Protein AF-A0A9W8TTX4-F1 (afdb_monomer_lite)

pLDDT: mean 73.48, std 17.22, range [35.19, 92.62]

Secondary structure (DSSP, 8-state):
--------S-TTTT-TTT-SSHHHHHHHHHHHHHHHHHTGGGHHHHHHHHHHH-GGGHHHHHHTTTSGGGHHHHHHHHHHTTS-TTTGGGSHHHHHHHHHHHHHHHS--SS-HHHHHHHHHHHHHHHHHHHHHHHHHT----------------------------------------HHHHHHTT-PPPSSHHHHHHHHHHHHHHHHHHHHHHHHS-----HHHHHHHHHT---TTSSSSSSSSSSSS--

Structure (mmCIF, N/CA/C/O backbone):
data_AF-A0A9W8TTX4-F1
#
_entry.id   AF-A0A9W8TTX4-F1
#
loop_
_atom_site.group_PDB
_atom_site.id
_atom_site.type_symbol
_atom_site.label_atom_id
_atom_site.label_alt_id
_atom_site.label_comp_id
_atom_site.label_asym_id
_atom_site.label_entity_id
_atom_site.label_seq_id
_atom_site.pdbx_PDB_ins_code
_atom_site.Cartn_x
_atom_site.Cartn_y
_atom_site.Cartn_z
_atom_site.occupancy
_atom_site.B_iso_or_equiv
_atom_site.auth_seq_id
_atom_site.auth_comp_id
_atom_site.auth_asym_id
_atom_site.auth_atom_id
_atom_site.pdbx_PDB_model_num
ATOM 1 N N . MET A 1 1 ? -23.165 4.659 -10.184 1.00 35.19 1 MET A N 1
ATOM 2 C CA . MET A 1 1 ? -22.774 5.312 -11.450 1.00 35.19 1 MET A CA 1
ATOM 3 C C . MET A 1 1 ? -21.267 5.189 -11.575 1.00 35.19 1 MET A C 1
ATOM 5 O O . MET A 1 1 ? -20.561 5.852 -10.828 1.00 35.19 1 MET A O 1
ATOM 9 N N . SER A 1 2 ? -20.780 4.279 -12.416 1.00 39.56 2 SER A N 1
ATOM 10 C CA . SER A 1 2 ? -19.342 4.077 -12.614 1.00 39.56 2 SER A CA 1
ATOM 11 C C . SER A 1 2 ? -18.830 5.159 -13.555 1.00 39.56 2 SER A C 1
ATOM 13 O O . SER A 1 2 ? -19.134 5.148 -14.744 1.00 39.56 2 SER A O 1
ATOM 15 N N . ILE A 1 3 ? -18.119 6.140 -13.006 1.00 45.88 3 ILE A N 1
ATOM 16 C CA . ILE A 1 3 ? -17.386 7.124 -13.799 1.00 45.88 3 ILE A CA 1
ATOM 17 C C . ILE A 1 3 ? -16.274 6.340 -14.488 1.00 45.88 3 ILE A C 1
ATOM 19 O O . ILE A 1 3 ? -15.373 5.860 -13.802 1.00 45.88 3 ILE A O 1
ATOM 23 N N . TRP A 1 4 ? -16.368 6.166 -15.808 1.00 46.41 4 TRP A N 1
ATOM 24 C CA . TRP A 1 4 ? -15.318 5.569 -16.631 1.00 46.41 4 TRP A CA 1
ATOM 25 C C . TRP A 1 4 ? -14.001 6.285 -16.323 1.00 46.41 4 TRP A C 1
ATOM 27 O O . TRP A 1 4 ? -13.796 7.425 -16.739 1.00 46.41 4 TRP A O 1
ATOM 37 N N . HIS A 1 5 ? -13.146 5.663 -15.513 1.00 60.69 5 HIS A N 1
ATOM 38 C CA . HIS A 1 5 ? -11.807 6.173 -15.280 1.00 60.69 5 HIS A CA 1
ATOM 39 C C . HIS A 1 5 ? -11.063 6.011 -16.596 1.00 60.69 5 HIS A C 1
ATOM 41 O O . HIS A 1 5 ? -10.915 4.900 -17.100 1.00 60.69 5 HIS A O 1
ATOM 47 N N . THR A 1 6 ? -10.676 7.132 -17.201 1.00 74.75 6 THR A N 1
ATOM 48 C CA . THR A 1 6 ? -9.779 7.105 -18.350 1.00 74.75 6 THR A CA 1
ATOM 49 C C . THR A 1 6 ? -8.448 6.586 -17.843 1.00 74.75 6 THR A C 1
ATOM 51 O O . THR A 1 6 ? -7.719 7.307 -17.164 1.00 74.75 6 THR A O 1
ATOM 54 N N . GLN A 1 7 ? -8.197 5.314 -18.117 1.00 80.06 7 GLN A N 1
ATOM 55 C CA . GLN A 1 7 ? -6.932 4.663 -17.853 1.00 80.06 7 GLN A CA 1
ATOM 56 C C . GLN A 1 7 ? -5.806 5.466 -18.512 1.00 80.06 7 GLN A C 1
ATOM 58 O O . GLN A 1 7 ? -5.905 5.850 -19.680 1.00 80.06 7 GLN A O 1
ATOM 63 N N . ILE A 1 8 ? -4.774 5.782 -17.733 1.00 87.00 8 ILE A N 1
ATOM 64 C CA . ILE A 1 8 ? -3.629 6.586 -18.172 1.00 87.00 8 ILE A CA 1
ATOM 65 C C . ILE A 1 8 ? -2.435 5.669 -18.452 1.00 87.00 8 ILE A C 1
ATOM 67 O O . ILE A 1 8 ? -1.663 5.923 -19.376 1.00 87.00 8 ILE A O 1
ATOM 71 N N . ILE A 1 9 ? -2.282 4.599 -17.672 1.00 87.81 9 ILE A N 1
ATOM 72 C CA . ILE A 1 9 ? -1.213 3.616 -17.817 1.00 87.81 9 ILE A CA 1
ATOM 73 C C . ILE A 1 9 ? -1.659 2.549 -18.821 1.00 87.81 9 ILE A C 1
ATOM 75 O O . ILE A 1 9 ? -2.671 1.892 -18.585 1.00 87.81 9 ILE A O 1
ATOM 79 N N . PRO A 1 10 ? -0.911 2.317 -19.914 1.00 90.94 10 PRO A N 1
ATOM 80 C CA . PRO A 1 10 ? -1.212 1.232 -20.843 1.00 90.94 10 PRO A CA 1
ATOM 81 C C . PRO A 1 10 ? -1.288 -0.121 -20.122 1.00 90.94 10 PRO A C 1
ATOM 83 O O . PRO A 1 10 ? -0.376 -0.452 -19.361 1.00 90.94 10 PRO A O 1
ATOM 86 N N . ASP A 1 11 ? -2.332 -0.912 -20.400 1.00 85.88 11 ASP A N 1
ATOM 87 C CA . ASP A 1 11 ? -2.611 -2.220 -19.772 1.00 85.88 11 ASP A CA 1
ATOM 88 C C . ASP A 1 11 ? -1.420 -3.184 -19.772 1.00 85.88 11 ASP A C 1
ATOM 90 O O . ASP A 1 11 ? -1.276 -4.011 -18.870 1.00 85.88 11 ASP A O 1
ATOM 94 N N . ASP A 1 12 ? -0.544 -3.074 -20.767 1.00 88.69 12 ASP A N 1
ATOM 95 C CA . ASP A 1 12 ? 0.587 -3.966 -20.955 1.00 88.69 12 ASP A CA 1
ATOM 96 C C . ASP A 1 12 ? 1.914 -3.418 -20.406 1.00 88.69 12 ASP A C 1
ATOM 98 O O . ASP A 1 12 ? 2.879 -4.184 -20.354 1.00 88.69 12 ASP A O 1
ATOM 102 N N . LEU A 1 13 ? 1.987 -2.155 -19.955 1.00 91.69 13 LEU A N 1
ATOM 103 C CA . LEU A 1 13 ? 3.249 -1.472 -19.627 1.00 91.69 13 LEU A CA 1
ATOM 104 C C . LEU A 1 13 ? 4.159 -2.296 -18.703 1.00 91.69 13 LEU A C 1
ATOM 106 O O . LEU A 1 13 ? 5.326 -2.509 -19.037 1.00 91.69 13 LEU A O 1
ATOM 110 N N . PHE A 1 14 ? 3.615 -2.814 -17.599 1.00 91.81 14 PHE A N 1
ATOM 111 C CA . PHE A 1 14 ? 4.320 -3.703 -16.671 1.00 91.81 14 PHE A CA 1
ATOM 112 C C . PHE A 1 14 ? 3.826 -5.164 -16.722 1.00 91.81 14 PHE A C 1
ATOM 114 O O . PHE A 1 14 ? 3.911 -5.897 -15.736 1.00 9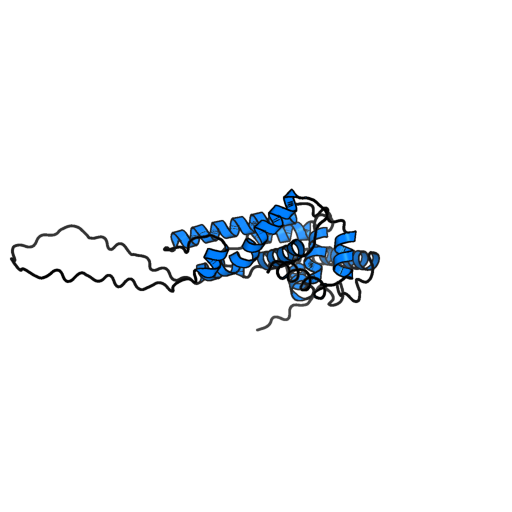1.81 14 PHE A O 1
ATOM 121 N N . SER A 1 15 ? 3.312 -5.617 -17.870 1.00 88.81 15 SER A N 1
ATOM 122 C CA . SER A 1 15 ? 2.912 -7.019 -18.063 1.00 88.81 15 SER A CA 1
ATOM 123 C C . SER A 1 15 ? 4.116 -7.966 -18.046 1.00 88.81 15 SER A C 1
ATOM 125 O O . SER A 1 15 ? 5.178 -7.662 -18.591 1.00 88.81 15 SER A O 1
ATOM 127 N N . SER A 1 16 ? 3.945 -9.168 -17.494 1.00 85.75 16 SER A N 1
ATOM 128 C CA . SER A 1 16 ? 4.995 -10.200 -17.471 1.00 85.75 16 SER A CA 1
ATOM 129 C C . SER A 1 16 ? 5.508 -10.570 -18.869 1.00 85.75 16 SER A C 1
ATOM 131 O O . SER A 1 16 ? 6.690 -10.855 -19.036 1.00 85.75 16 SER A O 1
ATOM 133 N N . SER A 1 17 ? 4.651 -10.495 -19.892 1.00 87.19 17 SER A N 1
ATOM 134 C CA . SER A 1 17 ? 5.024 -10.697 -21.299 1.00 87.19 17 SER A CA 1
ATOM 135 C C . SER A 1 17 ? 5.972 -9.631 -21.850 1.00 87.19 17 SER A C 1
ATOM 137 O O . SER A 1 17 ? 6.731 -9.915 -22.774 1.00 87.19 17 SER A O 1
ATOM 139 N N . ARG A 1 18 ? 5.936 -8.407 -21.310 1.00 87.00 18 ARG A N 1
ATOM 140 C CA . ARG A 1 18 ? 6.841 -7.316 -21.700 1.00 87.00 18 ARG A CA 1
ATOM 141 C C . ARG A 1 18 ? 8.077 -7.250 -20.825 1.00 87.00 18 ARG A C 1
ATOM 143 O O . ARG A 1 18 ? 9.159 -6.963 -21.327 1.00 87.00 18 ARG A O 1
ATOM 150 N N . LEU A 1 19 ? 7.946 -7.548 -19.538 1.00 88.38 19 LEU A N 1
ATOM 151 C CA . LEU A 1 19 ? 9.044 -7.504 -18.579 1.00 88.38 19 LEU A CA 1
ATOM 152 C C . LEU A 1 19 ? 9.892 -8.781 -18.647 1.00 88.38 19 LEU A C 1
ATOM 154 O O . LEU A 1 19 ? 10.037 -9.470 -17.649 1.00 88.38 19 LEU A O 1
ATOM 158 N N . THR A 1 20 ? 10.442 -9.103 -19.821 1.00 88.56 20 THR A N 1
ATOM 159 C CA . THR A 1 20 ? 11.233 -10.327 -20.082 1.00 88.56 20 THR A CA 1
ATOM 160 C C . THR A 1 20 ? 12.738 -10.136 -19.919 1.00 88.56 20 THR A C 1
ATOM 162 O O . THR A 1 20 ? 13.502 -11.100 -19.925 1.00 88.56 20 THR A O 1
ATOM 165 N N . SER A 1 21 ? 13.193 -8.892 -19.762 1.00 87.31 21 SER A N 1
ATOM 166 C CA . SER A 1 21 ? 14.601 -8.566 -19.560 1.00 87.31 21 SER A CA 1
ATOM 167 C C . SER A 1 21 ? 14.773 -7.314 -18.705 1.00 87.31 21 SER A C 1
ATOM 169 O O . SER A 1 21 ? 13.865 -6.494 -18.574 1.00 87.31 21 SER A O 1
ATOM 171 N N . VAL A 1 22 ? 15.979 -7.135 -18.163 1.00 86.50 22 VAL A N 1
ATOM 172 C CA . VAL A 1 22 ? 16.378 -5.923 -17.428 1.00 86.50 22 VAL A CA 1
ATOM 173 C C . VAL A 1 22 ? 16.155 -4.667 -18.275 1.00 86.50 22 VAL A C 1
ATOM 175 O O . VAL A 1 22 ? 15.572 -3.709 -17.779 1.00 86.50 22 VAL A O 1
ATOM 178 N N . ALA A 1 23 ? 16.543 -4.705 -19.554 1.00 88.12 23 ALA A N 1
ATOM 179 C CA . ALA A 1 23 ? 16.374 -3.590 -20.485 1.00 88.12 23 ALA A CA 1
ATOM 180 C C . ALA A 1 23 ? 14.897 -3.270 -20.762 1.00 88.12 23 ALA A C 1
ATOM 182 O O . ALA A 1 23 ? 14.531 -2.103 -20.867 1.00 88.12 23 ALA A O 1
ATOM 183 N N . ALA A 1 24 ? 14.035 -4.289 -20.840 1.00 88.19 24 ALA A N 1
ATOM 184 C CA . ALA A 1 24 ? 12.598 -4.079 -21.002 1.00 88.19 24 ALA A CA 1
ATOM 185 C C . ALA A 1 24 ? 11.969 -3.431 -19.760 1.00 88.19 24 ALA A C 1
ATOM 187 O O . ALA A 1 24 ? 11.097 -2.575 -19.889 1.00 88.19 24 ALA A O 1
ATOM 188 N N . ILE A 1 25 ? 12.450 -3.786 -18.565 1.00 87.50 25 ILE A N 1
ATOM 189 C CA . ILE A 1 25 ? 12.027 -3.138 -17.320 1.00 87.50 25 ILE A CA 1
ATOM 190 C C . ILE A 1 25 ? 12.486 -1.677 -17.286 1.00 87.50 25 ILE A C 1
ATOM 192 O O . ILE A 1 25 ? 11.689 -0.807 -16.948 1.00 87.50 25 ILE A O 1
ATOM 196 N N . ASP A 1 26 ? 13.725 -1.390 -17.689 1.00 87.88 26 ASP A N 1
ATOM 197 C CA . ASP A 1 26 ? 14.223 -0.011 -17.787 1.00 87.88 26 ASP A CA 1
ATOM 198 C C . ASP A 1 26 ? 13.418 0.816 -18.798 1.00 87.88 26 ASP A C 1
ATOM 200 O O . ASP A 1 26 ? 13.038 1.948 -18.511 1.00 87.88 26 ASP A O 1
ATOM 204 N N . ALA A 1 27 ? 13.074 0.234 -19.950 1.00 90.69 27 ALA A N 1
ATOM 205 C CA . ALA A 1 27 ? 12.229 0.889 -20.943 1.00 90.69 27 ALA A CA 1
ATOM 206 C C . ALA A 1 27 ? 10.805 1.158 -20.422 1.00 90.69 27 ALA A C 1
ATOM 208 O O . ALA A 1 27 ? 10.242 2.214 -20.711 1.00 90.69 27 ALA A O 1
ATOM 209 N N . ALA A 1 28 ? 10.224 0.230 -19.654 1.00 92.25 28 ALA A N 1
ATOM 210 C CA . ALA A 1 28 ? 8.913 0.410 -19.033 1.00 92.25 28 ALA A CA 1
ATOM 211 C C . ALA A 1 28 ? 8.939 1.498 -17.947 1.00 92.25 28 ALA A C 1
ATOM 213 O O . ALA A 1 28 ? 8.043 2.340 -17.899 1.00 92.25 28 ALA A O 1
ATOM 214 N N . LEU A 1 29 ? 9.989 1.534 -17.120 1.00 90.56 29 LEU A N 1
ATOM 215 C CA . LEU A 1 29 ? 10.187 2.577 -16.111 1.00 90.56 29 LEU A CA 1
ATOM 216 C C . LEU A 1 29 ? 10.385 3.958 -16.745 1.00 90.56 29 LEU A C 1
ATOM 218 O O . LEU A 1 29 ? 9.749 4.908 -16.301 1.00 90.56 29 LEU A O 1
ATOM 222 N N . ALA A 1 30 ? 11.175 4.063 -17.816 1.00 90.62 30 ALA A N 1
ATOM 223 C CA . ALA A 1 30 ? 11.360 5.316 -18.551 1.00 90.62 30 ALA A CA 1
ATOM 224 C C . ALA A 1 30 ? 10.054 5.811 -19.203 1.00 90.62 30 ALA A C 1
ATOM 226 O O . ALA A 1 30 ? 9.755 7.004 -19.200 1.00 90.62 30 ALA A O 1
ATOM 227 N N . GLN A 1 31 ? 9.233 4.898 -19.734 1.00 92.62 31 GLN A N 1
ATOM 228 C CA . GLN A 1 31 ? 7.896 5.240 -20.234 1.00 92.62 31 GLN A CA 1
ATOM 229 C C . GLN A 1 31 ? 6.976 5.716 -19.105 1.00 92.62 31 GLN A C 1
ATOM 231 O O . GLN A 1 31 ? 6.263 6.705 -19.268 1.00 92.62 31 GLN A O 1
ATOM 236 N N . PHE A 1 32 ? 7.007 5.050 -17.951 1.00 91.62 32 PHE A N 1
ATOM 237 C CA . PHE A 1 32 ? 6.231 5.466 -16.788 1.00 91.62 32 PHE A CA 1
ATOM 238 C C . PHE A 1 32 ? 6.682 6.834 -16.254 1.00 91.62 32 PHE A C 1
ATOM 240 O O . PHE A 1 32 ? 5.845 7.676 -15.942 1.00 91.62 32 PHE A O 1
ATOM 247 N N . GLU A 1 33 ? 7.985 7.103 -16.218 1.00 90.44 33 GLU A N 1
ATOM 248 C CA . GLU A 1 33 ? 8.540 8.419 -15.889 1.00 90.44 33 GLU A CA 1
ATOM 249 C C . GLU A 1 33 ? 8.013 9.504 -16.839 1.00 90.44 33 GLU A C 1
ATOM 251 O O . GLU A 1 33 ? 7.544 10.555 -16.394 1.00 90.44 33 GLU A O 1
ATOM 256 N N . ALA A 1 34 ? 8.012 9.239 -18.149 1.00 90.62 34 ALA A N 1
ATOM 257 C CA . ALA A 1 34 ? 7.438 10.155 -19.128 1.00 90.62 34 ALA A CA 1
ATOM 258 C C . ALA A 1 34 ? 5.948 10.429 -18.847 1.00 90.62 34 ALA A C 1
ATOM 260 O O . ALA A 1 34 ? 5.524 11.584 -18.896 1.00 90.62 34 ALA A O 1
ATOM 261 N N . LEU A 1 35 ? 5.167 9.406 -18.475 1.00 91.12 35 LEU A N 1
ATOM 262 C CA . LEU A 1 35 ? 3.763 9.573 -18.074 1.00 91.12 35 LEU A CA 1
ATOM 263 C C . LEU A 1 35 ? 3.618 10.432 -16.812 1.00 91.12 35 LEU A C 1
ATOM 265 O O . LEU A 1 35 ? 2.744 11.298 -16.772 1.00 91.12 35 LEU A O 1
ATOM 269 N N . VAL A 1 36 ? 4.472 10.241 -15.802 1.00 88.81 36 VAL A N 1
ATOM 270 C CA . VAL A 1 36 ? 4.482 11.066 -14.580 1.00 88.81 36 VAL A CA 1
ATOM 271 C C . VAL A 1 36 ? 4.757 12.530 -14.916 1.00 88.81 36 VAL A C 1
ATOM 273 O O . VAL A 1 36 ? 4.060 13.410 -14.412 1.00 88.81 36 VAL A O 1
ATOM 276 N N . ASN A 1 37 ? 5.710 12.802 -15.806 1.00 88.12 37 ASN A N 1
ATOM 277 C CA . ASN A 1 37 ? 6.045 14.161 -16.226 1.00 88.12 37 ASN A CA 1
ATOM 278 C C . ASN 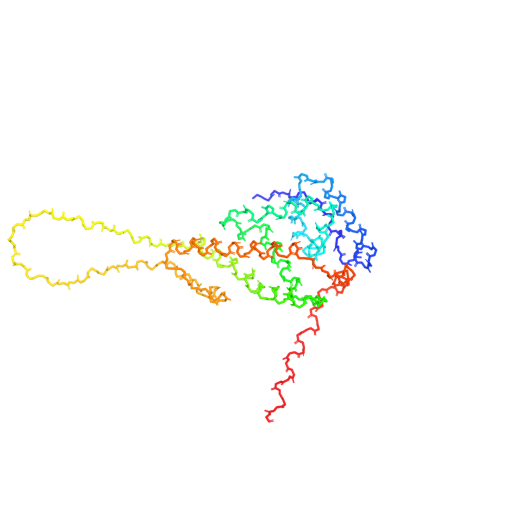A 1 37 ? 4.906 14.820 -17.025 1.00 88.12 37 ASN A C 1
ATOM 280 O O . ASN A 1 37 ? 4.519 15.961 -16.745 1.00 88.12 37 ASN A O 1
ATOM 284 N N . VAL A 1 38 ? 4.305 14.090 -17.970 1.00 90.94 38 VAL A N 1
ATOM 285 C CA . VAL A 1 38 ? 3.162 14.570 -18.768 1.00 90.94 38 VAL A CA 1
ATOM 286 C C . VAL A 1 38 ? 1.934 14.818 -17.886 1.00 90.94 38 VAL A C 1
ATOM 288 O O . VAL A 1 38 ? 1.243 15.824 -18.047 1.00 90.94 38 VAL A O 1
ATOM 291 N N . HIS A 1 39 ? 1.678 13.944 -16.913 1.00 88.25 39 HIS A N 1
ATOM 292 C CA . HIS A 1 39 ? 0.498 13.982 -16.049 1.00 88.25 39 HIS A CA 1
ATOM 293 C C . HIS A 1 39 ? 0.809 14.411 -14.608 1.00 88.25 39 HIS A C 1
ATOM 295 O O . HIS A 1 39 ? 0.110 14.000 -13.683 1.00 88.25 39 HIS A O 1
ATOM 301 N N . HIS A 1 40 ? 1.794 15.287 -14.399 1.00 84.38 40 HIS A N 1
ATOM 302 C CA . HIS A 1 40 ? 2.249 15.721 -13.067 1.00 84.38 40 HIS A CA 1
ATOM 303 C C . HIS A 1 40 ? 1.148 16.314 -12.165 1.00 84.38 40 HIS A C 1
ATOM 305 O O . HIS A 1 40 ? 1.252 16.281 -10.940 1.00 84.38 40 HIS A O 1
ATOM 311 N N . GLN A 1 41 ? 0.070 16.854 -12.744 1.00 85.81 41 GLN A N 1
ATOM 312 C CA . GLN A 1 41 ? -1.093 17.358 -11.993 1.00 85.81 41 GLN A CA 1
ATOM 313 C C . GLN A 1 41 ? -2.059 16.245 -11.554 1.00 85.81 41 GLN A C 1
ATOM 315 O O . GLN A 1 41 ? -2.916 16.459 -10.699 1.00 85.81 41 GLN A O 1
ATOM 320 N N . ARG A 1 42 ? -1.944 15.056 -12.149 1.00 87.25 42 ARG A N 1
ATOM 321 C CA . ARG A 1 42 ? -2.835 13.899 -11.981 1.00 87.25 42 ARG A CA 1
ATOM 322 C C . ARG A 1 42 ? -2.098 12.677 -11.433 1.00 87.25 42 ARG A C 1
ATOM 324 O O . ARG A 1 42 ? -2.551 11.551 -11.609 1.00 87.25 42 ARG A O 1
ATOM 331 N N . THR A 1 43 ? -1.001 12.887 -10.713 1.00 84.75 43 THR A N 1
ATOM 332 C CA . THR A 1 43 ? -0.174 11.817 -10.136 1.00 84.75 43 THR A CA 1
ATOM 333 C C . THR A 1 43 ? -0.962 10.848 -9.251 1.00 84.75 43 THR A C 1
ATOM 335 O O . THR A 1 43 ? -0.676 9.655 -9.240 1.00 84.75 43 THR A O 1
ATOM 338 N N . GLY A 1 44 ? -2.004 11.324 -8.564 1.00 84.88 44 GLY A N 1
ATOM 339 C CA . GLY A 1 44 ? -2.889 10.448 -7.793 1.00 84.88 44 GLY A CA 1
ATOM 340 C C . GLY A 1 44 ? -3.678 9.461 -8.656 1.00 84.88 44 GLY A C 1
ATOM 341 O O . GLY A 1 44 ? -3.859 8.317 -8.255 1.00 84.88 44 GLY A O 1
ATOM 342 N N . ILE A 1 45 ? -4.080 9.866 -9.866 1.00 87.88 45 ILE A N 1
ATOM 343 C CA . ILE A 1 45 ? -4.760 8.980 -10.821 1.00 87.88 45 ILE A CA 1
ATOM 344 C C . ILE A 1 45 ? -3.779 7.937 -11.352 1.00 87.88 45 ILE A C 1
ATOM 346 O O . ILE A 1 45 ? -4.150 6.778 -11.444 1.00 87.88 45 ILE A O 1
ATOM 350 N N . LEU A 1 46 ? -2.523 8.311 -11.625 1.00 89.19 46 LEU A N 1
ATOM 351 C CA . LEU A 1 46 ? -1.488 7.353 -12.036 1.00 89.19 46 LEU A CA 1
ATOM 352 C C . LEU A 1 46 ? -1.259 6.266 -10.980 1.00 89.19 46 LEU A C 1
ATOM 354 O O . LEU A 1 46 ? -1.187 5.091 -11.315 1.00 89.19 46 LEU A O 1
ATOM 358 N N . ILE A 1 47 ? -1.166 6.641 -9.702 1.00 88.00 47 ILE A N 1
ATOM 359 C CA . ILE A 1 47 ? -1.002 5.658 -8.622 1.00 88.00 47 ILE A CA 1
ATOM 360 C C . ILE A 1 47 ? -2.248 4.776 -8.499 1.00 88.00 47 ILE A C 1
ATOM 362 O O . ILE A 1 47 ? -2.119 3.562 -8.354 1.00 88.00 47 ILE A O 1
ATOM 366 N N . ALA A 1 48 ? -3.441 5.371 -8.551 1.00 88.94 48 ALA A N 1
ATOM 367 C CA . ALA A 1 48 ? -4.692 4.626 -8.472 1.00 88.94 48 ALA A CA 1
ATOM 368 C C . ALA A 1 48 ? -4.823 3.627 -9.628 1.00 88.94 48 ALA A C 1
ATOM 370 O O . ALA A 1 48 ? -5.187 2.478 -9.400 1.00 88.94 48 ALA A O 1
ATOM 371 N N . ASP A 1 49 ? -4.467 4.046 -10.840 1.00 90.38 49 ASP A N 1
ATOM 372 C CA . ASP A 1 49 ? -4.455 3.202 -12.030 1.00 90.38 49 ASP A CA 1
ATOM 373 C C . ASP A 1 49 ? -3.446 2.057 -11.871 1.00 90.38 49 ASP A C 1
ATOM 375 O O . ASP A 1 49 ? -3.811 0.893 -11.995 1.00 90.38 49 ASP A O 1
ATOM 379 N N . LEU A 1 50 ? -2.218 2.355 -11.429 1.00 89.88 50 LEU A N 1
ATOM 380 C CA . LEU A 1 50 ? -1.188 1.347 -11.154 1.00 89.88 50 LEU A CA 1
ATOM 381 C C . LEU A 1 50 ? -1.655 0.306 -10.119 1.00 89.88 50 LEU A C 1
ATOM 383 O O . LEU A 1 50 ? -1.424 -0.889 -10.287 1.00 89.88 50 LEU A O 1
ATOM 387 N N . LEU A 1 51 ? -2.344 0.743 -9.061 1.00 89.31 51 LEU A N 1
ATOM 388 C CA . LEU A 1 51 ? -2.922 -0.130 -8.033 1.00 89.31 51 LEU A CA 1
ATOM 389 C C . LEU A 1 51 ? -4.123 -0.950 -8.521 1.00 89.31 51 LEU A C 1
ATOM 391 O O . LEU A 1 51 ? -4.441 -1.972 -7.916 1.00 89.31 51 LEU A O 1
ATOM 395 N N . GLN A 1 52 ? -4.824 -0.514 -9.562 1.00 89.38 52 GLN A N 1
ATOM 396 C CA . GLN A 1 52 ? -5.998 -1.215 -10.081 1.00 89.38 52 GLN A CA 1
ATOM 397 C C . GLN A 1 52 ? -5.630 -2.194 -11.191 1.00 89.38 52 GLN A C 1
ATOM 399 O O . GLN A 1 52 ? -6.125 -3.320 -11.197 1.00 89.38 52 GLN A O 1
ATOM 404 N N . THR A 1 53 ? -4.750 -1.788 -12.103 1.00 88.44 53 THR A N 1
ATOM 405 C CA . THR A 1 53 ? -4.447 -2.535 -13.329 1.00 88.44 53 THR A CA 1
ATOM 406 C C . THR A 1 53 ? -3.156 -3.340 -13.221 1.00 88.44 53 THR A C 1
ATOM 408 O O . THR A 1 53 ? -3.056 -4.421 -13.798 1.00 88.44 53 THR A O 1
ATOM 411 N N . GLN A 1 54 ? -2.166 -2.870 -12.452 1.00 88.50 54 GLN A N 1
ATOM 412 C CA . GLN A 1 54 ? -0.806 -3.426 -12.454 1.00 88.50 54 GLN A CA 1
ATOM 413 C C . GLN A 1 54 ? -0.194 -3.518 -11.042 1.00 88.50 54 GLN A C 1
ATOM 415 O O . GLN A 1 54 ? 0.945 -3.116 -10.804 1.00 88.50 54 GLN A O 1
ATOM 420 N N . GLN A 1 55 ? -0.927 -4.122 -10.097 1.00 86.50 55 GLN A N 1
ATOM 421 C CA . GLN A 1 55 ? -0.530 -4.241 -8.678 1.00 86.50 55 GLN A CA 1
ATOM 422 C C . GLN A 1 55 ? 0.880 -4.805 -8.464 1.00 86.50 55 GLN A C 1
ATOM 424 O O . GLN A 1 55 ? 1.628 -4.319 -7.616 1.00 86.50 55 GLN A O 1
ATOM 429 N N . ASN A 1 56 ? 1.277 -5.789 -9.272 1.00 82.56 56 ASN A N 1
ATOM 430 C CA . ASN A 1 56 ? 2.591 -6.430 -9.175 1.00 82.56 56 ASN A CA 1
ATOM 431 C C . ASN A 1 56 ? 3.755 -5.472 -9.487 1.00 82.56 56 ASN A C 1
ATOM 433 O O . ASN A 1 56 ? 4.885 -5.723 -9.074 1.00 82.56 56 ASN A O 1
ATOM 437 N N . ALA A 1 57 ? 3.489 -4.378 -10.204 1.00 86.56 57 ALA A N 1
ATOM 438 C CA . ALA A 1 57 ? 4.480 -3.374 -10.567 1.00 86.56 57 ALA A CA 1
ATOM 439 C C . ALA A 1 57 ? 4.627 -2.264 -9.519 1.00 86.56 57 ALA A C 1
ATOM 441 O O . ALA A 1 57 ? 5.619 -1.538 -9.539 1.00 86.56 57 ALA A O 1
ATOM 442 N N . VAL A 1 58 ? 3.684 -2.142 -8.577 1.00 87.50 58 VAL A N 1
ATOM 443 C CA . VAL A 1 58 ? 3.708 -1.109 -7.530 1.00 87.50 58 VAL A CA 1
ATOM 444 C C . VAL A 1 58 ? 5.026 -1.119 -6.749 1.00 87.50 58 VAL A C 1
ATOM 446 O O . VAL A 1 58 ? 5.644 -0.060 -6.650 1.00 87.50 58 VAL A O 1
ATOM 449 N N . PRO A 1 59 ? 5.535 -2.258 -6.237 1.00 83.12 59 PRO A N 1
ATOM 450 C CA . PRO A 1 59 ? 6.789 -2.257 -5.484 1.00 83.12 59 PRO A CA 1
ATOM 451 C C . PRO A 1 59 ? 7.988 -1.819 -6.329 1.00 83.12 59 PRO A C 1
ATOM 453 O O . PRO A 1 59 ? 8.855 -1.100 -5.835 1.00 83.12 59 PRO A O 1
ATOM 456 N N . LEU A 1 60 ? 8.007 -2.201 -7.609 1.00 83.44 60 LEU A N 1
ATOM 457 C CA . LEU A 1 60 ? 9.044 -1.811 -8.560 1.00 83.44 60 LEU A CA 1
ATOM 458 C C . LEU A 1 60 ? 9.022 -0.294 -8.797 1.00 83.44 60 LEU A C 1
ATOM 460 O O . LEU A 1 60 ? 10.038 0.366 -8.603 1.00 83.44 60 LEU A O 1
ATOM 464 N N . VAL A 1 61 ? 7.866 0.271 -9.145 1.00 86.81 61 VAL A N 1
ATOM 465 C CA . VAL A 1 61 ? 7.707 1.713 -9.388 1.00 86.81 61 VAL A CA 1
ATOM 466 C C . VAL A 1 61 ? 8.028 2.530 -8.136 1.00 86.81 61 VAL A C 1
ATOM 468 O O . VAL A 1 61 ? 8.757 3.517 -8.205 1.00 86.81 61 VAL A O 1
ATOM 471 N N . ILE A 1 62 ? 7.533 2.105 -6.971 1.00 82.00 62 ILE A N 1
ATOM 472 C CA . ILE A 1 62 ? 7.804 2.791 -5.704 1.00 82.00 62 ILE A CA 1
ATOM 473 C C . ILE A 1 62 ? 9.287 2.690 -5.324 1.00 82.00 62 ILE A C 1
ATOM 475 O O . ILE A 1 62 ? 9.823 3.629 -4.743 1.00 82.00 62 ILE A O 1
ATOM 479 N N . SER A 1 63 ? 9.998 1.620 -5.693 1.00 77.19 63 SER A N 1
ATOM 480 C CA . SER A 1 63 ? 11.446 1.541 -5.456 1.00 77.19 63 SER A CA 1
ATOM 481 C C . SER A 1 63 ? 12.241 2.613 -6.212 1.00 77.19 63 SER A C 1
ATOM 483 O O . SER A 1 63 ? 13.268 3.074 -5.713 1.00 77.19 63 SER A O 1
ATOM 485 N N . CYS A 1 64 ? 11.723 3.074 -7.354 1.00 76.81 64 CYS A N 1
ATOM 486 C CA . CYS A 1 64 ? 12.294 4.159 -8.153 1.00 76.81 64 CYS A CA 1
ATOM 487 C C . CYS A 1 64 ? 11.878 5.557 -7.665 1.00 76.81 64 CYS A C 1
ATOM 489 O O . CYS A 1 64 ? 12.423 6.551 -8.129 1.00 76.81 64 CYS A O 1
ATOM 491 N N . ILE A 1 65 ? 10.969 5.679 -6.685 1.00 74.81 65 ILE A N 1
ATOM 492 C CA . ILE A 1 65 ? 10.411 6.972 -6.231 1.00 74.81 65 ILE A CA 1
ATOM 493 C C . ILE A 1 65 ? 11.455 7.943 -5.651 1.00 74.81 65 ILE A C 1
ATOM 495 O O . ILE A 1 65 ? 11.175 9.114 -5.385 1.00 74.81 65 ILE A O 1
ATOM 499 N N . ARG A 1 66 ? 12.655 7.428 -5.385 1.00 66.00 66 ARG A N 1
ATOM 500 C CA . ARG A 1 66 ? 13.787 8.181 -4.859 1.00 66.00 66 ARG A CA 1
ATOM 501 C C . ARG A 1 66 ? 14.583 8.909 -5.929 1.00 66.00 66 ARG A C 1
ATOM 503 O O . ARG A 1 66 ? 15.271 9.857 -5.557 1.00 66.00 66 ARG A O 1
ATOM 510 N N . ASP A 1 67 ? 14.493 8.486 -7.184 1.00 74.06 67 ASP A N 1
ATOM 511 C CA . ASP A 1 67 ? 15.122 9.204 -8.283 1.00 74.06 67 ASP A CA 1
ATOM 512 C C . ASP A 1 67 ? 14.434 10.566 -8.425 1.00 74.06 67 ASP A C 1
ATOM 514 O O . ASP A 1 67 ? 13.216 10.679 -8.257 1.00 74.06 67 ASP A O 1
ATOM 518 N N . ASP A 1 68 ? 15.201 11.619 -8.715 1.00 75.25 68 ASP A N 1
ATOM 519 C CA . ASP A 1 68 ? 14.661 12.984 -8.818 1.00 75.25 68 ASP A CA 1
ATOM 520 C C . ASP A 1 68 ? 13.533 13.081 -9.863 1.00 75.25 68 ASP A C 1
ATOM 522 O O . ASP A 1 68 ? 12.574 13.843 -9.690 1.00 75.25 68 ASP A O 1
ATOM 526 N N . ALA A 1 69 ? 13.602 12.206 -10.869 1.00 70.50 69 ALA A N 1
ATOM 527 C CA . ALA A 1 69 ? 12.573 11.901 -11.857 1.00 70.50 69 ALA A CA 1
ATOM 528 C C . ALA A 1 69 ? 11.174 11.635 -11.263 1.00 70.50 69 ALA A C 1
ATOM 530 O O . ALA A 1 69 ? 10.160 12.023 -11.838 1.00 70.50 69 ALA A O 1
ATOM 531 N N . PHE A 1 70 ? 11.099 11.022 -10.080 1.00 77.06 70 PHE A N 1
ATOM 532 C CA . PHE A 1 70 ? 9.853 10.654 -9.403 1.00 77.06 70 PHE A CA 1
ATOM 533 C C . PHE A 1 70 ? 9.557 11.518 -8.170 1.00 77.06 70 PHE A C 1
ATOM 535 O O . PHE A 1 70 ? 8.678 11.188 -7.369 1.00 77.06 70 PHE A O 1
ATOM 542 N N . SER A 1 71 ? 10.226 12.662 -8.017 1.00 80.06 71 SER A N 1
ATOM 543 C CA . SER A 1 71 ? 10.018 13.591 -6.895 1.00 80.06 71 SER A CA 1
ATOM 544 C C . SER A 1 71 ? 8.550 14.013 -6.707 1.00 80.06 71 SER A C 1
ATOM 546 O O . SER A 1 71 ? 8.076 14.130 -5.575 1.00 80.06 71 SER A O 1
ATOM 548 N N . LEU A 1 72 ? 7.800 14.167 -7.802 1.00 80.12 72 LEU A N 1
ATOM 549 C CA . LEU A 1 72 ? 6.364 14.467 -7.794 1.00 80.12 72 LEU A CA 1
ATOM 550 C C . LEU A 1 72 ? 5.519 13.307 -7.259 1.00 80.12 72 LEU A C 1
ATOM 552 O O . LEU A 1 72 ? 4.569 13.525 -6.502 1.00 80.12 72 LEU A O 1
ATOM 556 N N . LEU A 1 73 ? 5.878 12.078 -7.634 1.00 78.88 73 LEU A N 1
ATOM 557 C CA . LEU A 1 73 ? 5.263 10.858 -7.124 1.00 78.88 73 LEU A CA 1
ATOM 558 C C . LEU A 1 73 ? 5.531 10.743 -5.623 1.00 78.88 73 LEU A C 1
ATOM 560 O O . LEU A 1 73 ? 4.590 10.555 -4.857 1.00 78.88 73 LEU A O 1
ATOM 564 N N . ARG A 1 74 ? 6.776 10.983 -5.190 1.00 80.81 74 ARG A N 1
ATOM 565 C CA . ARG A 1 74 ? 7.168 11.010 -3.774 1.00 80.81 74 ARG A CA 1
ATOM 566 C C . ARG A 1 74 ? 6.340 12.013 -2.979 1.00 80.81 74 ARG A C 1
ATOM 568 O O . ARG A 1 74 ? 5.714 11.643 -1.995 1.00 80.81 74 ARG A O 1
ATOM 575 N N . ALA A 1 75 ? 6.281 13.262 -3.440 1.00 82.19 75 ALA A N 1
ATOM 576 C CA . ALA A 1 75 ? 5.512 14.317 -2.786 1.00 82.19 75 ALA A CA 1
ATOM 577 C C . ALA A 1 75 ? 4.007 14.012 -2.750 1.00 82.19 75 ALA A C 1
ATOM 579 O O . ALA A 1 75 ? 3.302 14.434 -1.835 1.00 82.19 75 ALA A O 1
ATOM 580 N N . HIS A 1 76 ? 3.481 13.297 -3.748 1.00 82.00 76 HIS A N 1
ATOM 581 C CA . HIS A 1 76 ? 2.099 12.839 -3.713 1.00 82.00 76 HIS A CA 1
ATOM 582 C C . HIS A 1 76 ? 1.903 11.727 -2.682 1.00 82.00 76 HIS A C 1
ATOM 584 O O . HIS A 1 76 ? 1.022 11.861 -1.842 1.00 82.00 76 HIS A O 1
ATOM 590 N N . VAL A 1 77 ? 2.737 10.684 -2.694 1.00 78.25 77 VAL A N 1
ATOM 591 C CA . VAL A 1 77 ? 2.636 9.566 -1.747 1.00 78.25 77 VAL A CA 1
ATOM 592 C C . VAL A 1 77 ? 2.784 10.046 -0.300 1.00 78.25 77 VAL A C 1
ATOM 594 O O . VAL A 1 77 ? 1.977 9.656 0.535 1.00 78.25 77 VAL A O 1
ATOM 597 N N . SER A 1 78 ? 3.711 10.964 -0.009 1.00 78.75 78 SER A N 1
ATOM 598 C CA . SER A 1 78 ? 3.847 11.562 1.329 1.00 78.75 78 SER A CA 1
ATOM 599 C C . SER A 1 78 ? 2.623 12.372 1.768 1.00 78.75 78 SER A C 1
ATOM 601 O O . SER A 1 78 ? 2.390 12.527 2.956 1.00 78.75 78 SER A O 1
ATOM 603 N N . ARG A 1 79 ? 1.803 12.886 0.841 1.00 81.56 79 ARG A N 1
ATOM 604 C CA . ARG A 1 79 ? 0.528 13.536 1.196 1.00 81.56 79 ARG A CA 1
ATOM 605 C C . ARG A 1 79 ? -0.589 12.534 1.471 1.00 81.56 79 ARG A C 1
ATOM 607 O O . ARG A 1 79 ? -1.572 12.898 2.105 1.00 81.56 79 ARG A O 1
ATOM 614 N N . LEU A 1 80 ? -0.456 11.285 1.019 1.00 73.75 80 LEU A N 1
ATOM 615 C CA . LEU A 1 80 ? -1.460 10.248 1.268 1.00 73.75 80 LEU A CA 1
ATOM 616 C C . LEU A 1 80 ? -1.499 9.818 2.737 1.00 73.75 80 LEU A C 1
ATOM 618 O O . LEU A 1 80 ? -2.514 9.277 3.165 1.00 73.75 80 LEU A O 1
ATOM 622 N N . SER A 1 81 ? -0.445 10.066 3.518 1.00 67.50 81 SER A N 1
ATOM 623 C CA . SER A 1 81 ? -0.479 9.817 4.961 1.00 67.50 81 SER A CA 1
ATOM 624 C C . SER A 1 81 ? -1.354 10.822 5.721 1.00 67.50 81 SER A C 1
ATOM 626 O O . SER A 1 81 ? -1.881 10.494 6.776 1.00 67.50 81 SER A O 1
ATOM 628 N N . GLN A 1 82 ? -1.619 12.000 5.141 1.00 73.69 82 GLN A N 1
ATOM 629 C CA . GLN A 1 82 ? -2.401 13.085 5.754 1.00 73.69 82 GLN A CA 1
ATOM 630 C C . GLN A 1 82 ? -3.925 12.924 5.588 1.00 73.69 82 GLN A C 1
ATOM 632 O O . GLN A 1 82 ? -4.679 13.893 5.688 1.00 73.69 82 GLN A O 1
ATOM 637 N N . VAL A 1 83 ? -4.397 11.717 5.275 1.00 71.00 83 VAL A N 1
ATOM 638 C CA . VAL A 1 83 ? -5.823 11.437 5.057 1.00 71.00 83 VAL A CA 1
ATOM 639 C C . VAL A 1 83 ? -6.563 11.388 6.396 1.00 71.00 83 VAL A C 1
ATOM 641 O O . VAL A 1 83 ? -6.032 10.896 7.388 1.00 71.00 83 VAL A O 1
ATOM 644 N N . ASP A 1 84 ? -7.811 11.874 6.410 1.00 74.44 84 ASP A N 1
ATOM 645 C CA . ASP A 1 84 ? -8.699 11.776 7.574 1.00 74.44 84 ASP A CA 1
ATOM 646 C C . ASP A 1 84 ? -8.711 10.328 8.110 1.00 74.44 84 ASP A C 1
ATOM 648 O O . ASP A 1 84 ? -8.980 9.397 7.339 1.00 74.44 84 ASP A O 1
ATOM 652 N N . PRO A 1 85 ? -8.474 10.126 9.419 1.00 68.62 85 PRO A N 1
ATOM 653 C CA . PRO A 1 85 ? -8.625 8.851 10.106 1.00 68.62 85 PRO A CA 1
ATOM 654 C C . PRO A 1 85 ? -9.789 7.971 9.656 1.00 68.62 85 PRO A C 1
ATOM 656 O O . PRO A 1 85 ? -9.643 6.756 9.512 1.00 68.62 85 PRO A O 1
ATOM 659 N N . LYS A 1 86 ? -10.952 8.580 9.415 1.00 71.19 86 LYS A N 1
ATOM 660 C CA . LYS A 1 86 ? -12.177 7.871 9.028 1.00 71.19 86 LYS A CA 1
ATOM 661 C C . LYS A 1 86 ? -12.129 7.335 7.601 1.00 71.19 86 LYS A C 1
ATOM 663 O O . LYS A 1 86 ? -12.800 6.354 7.302 1.00 71.19 86 LYS A O 1
ATOM 668 N N . LEU A 1 87 ? -11.350 7.979 6.738 1.00 77.69 87 LEU A N 1
ATOM 669 C CA . LEU A 1 87 ? -11.219 7.667 5.316 1.00 77.69 87 LEU A CA 1
ATOM 670 C C . LEU A 1 87 ? -9.952 6.861 5.013 1.00 77.69 87 LEU A C 1
ATOM 672 O O . LEU A 1 87 ? -9.813 6.321 3.917 1.00 77.69 87 LEU A O 1
ATOM 676 N N . PHE A 1 88 ? -9.032 6.742 5.975 1.00 78.06 88 PHE A N 1
ATOM 677 C CA . PHE A 1 88 ? -7.765 6.044 5.783 1.00 78.06 88 PHE A CA 1
ATOM 678 C C . PHE A 1 88 ? -7.949 4.567 5.408 1.00 78.06 88 PHE A C 1
ATOM 680 O O . PHE A 1 88 ? -7.212 4.051 4.567 1.00 78.06 88 PHE A O 1
ATOM 687 N N . ALA A 1 89 ? -8.953 3.895 5.982 1.00 73.69 89 ALA A N 1
ATOM 688 C CA . ALA A 1 89 ? -9.240 2.483 5.716 1.00 73.69 89 ALA A CA 1
ATOM 689 C C . ALA A 1 89 ? -9.580 2.190 4.242 1.00 73.69 89 ALA A C 1
ATOM 691 O O . ALA A 1 89 ? -9.328 1.086 3.768 1.00 73.69 89 ALA A O 1
ATOM 692 N N . ASP A 1 90 ? -10.094 3.184 3.517 1.00 80.56 90 ASP A N 1
ATOM 693 C CA . ASP A 1 90 ? -10.399 3.086 2.086 1.00 80.56 90 ASP A CA 1
ATOM 694 C C . ASP A 1 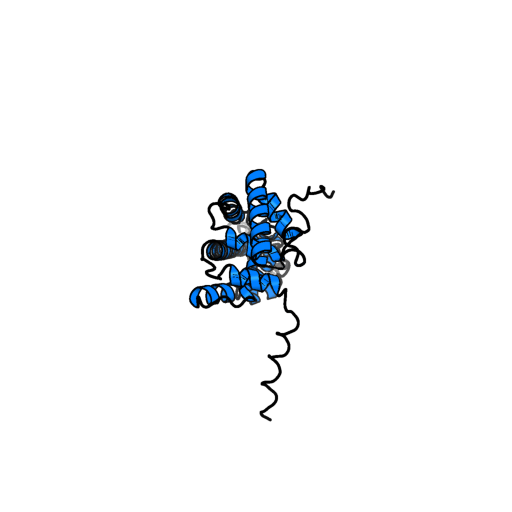90 ? -9.403 3.895 1.231 1.00 80.56 90 ASP A C 1
ATOM 696 O O . ASP A 1 90 ? -9.563 4.036 0.017 1.00 80.56 90 ASP A O 1
ATOM 700 N N . SER A 1 91 ? -8.352 4.436 1.853 1.00 84.31 91 SER A N 1
ATOM 701 C CA . SER A 1 91 ? -7.402 5.321 1.192 1.00 84.31 91 SER A CA 1
ATOM 702 C C . SER A 1 91 ? -6.430 4.575 0.283 1.00 84.31 91 SER A C 1
ATOM 704 O O . SER A 1 91 ? -6.040 3.425 0.507 1.00 84.31 91 SER A O 1
ATOM 706 N N . MET A 1 92 ? -5.939 5.302 -0.718 1.00 85.25 92 MET A N 1
ATOM 707 C CA . MET A 1 92 ? -4.844 4.850 -1.570 1.00 85.25 92 MET A CA 1
ATOM 708 C C . MET A 1 92 ? -3.549 4.611 -0.775 1.00 85.25 92 MET A C 1
ATOM 710 O O . MET A 1 92 ? -2.767 3.730 -1.129 1.00 85.25 92 MET A O 1
ATOM 714 N N . ALA A 1 93 ? -3.344 5.345 0.327 1.00 84.00 93 ALA A N 1
ATOM 715 C CA . ALA A 1 93 ? -2.195 5.183 1.217 1.00 84.00 93 ALA A CA 1
ATOM 716 C C . ALA A 1 93 ? -2.141 3.769 1.798 1.00 84.00 93 ALA A C 1
ATOM 718 O O . ALA A 1 93 ? -1.106 3.105 1.754 1.00 84.00 93 ALA A O 1
ATOM 719 N N . LEU A 1 94 ? -3.283 3.281 2.286 1.00 85.25 94 LEU A N 1
ATOM 720 C CA . LEU A 1 94 ? -3.371 1.947 2.852 1.00 85.25 94 LEU A CA 1
ATOM 721 C C . LEU A 1 94 ? -3.199 0.859 1.787 1.00 85.25 94 LEU A C 1
ATOM 723 O O . LEU A 1 94 ? -2.537 -0.148 2.045 1.00 85.25 94 LEU A O 1
ATOM 727 N N . GLN A 1 95 ? -3.759 1.050 0.590 1.00 87.38 95 GLN A N 1
ATOM 728 C CA . GLN A 1 95 ? -3.575 0.102 -0.513 1.00 87.38 95 GLN A CA 1
ATOM 729 C C . GLN A 1 95 ? -2.098 -0.011 -0.907 1.00 87.38 95 GLN A C 1
ATOM 731 O O . GLN A 1 95 ? -1.582 -1.124 -1.028 1.00 87.38 95 GLN A O 1
ATOM 736 N N . LEU A 1 96 ? -1.394 1.119 -1.033 1.00 86.12 96 LEU A N 1
ATOM 737 C CA . LEU A 1 96 ? 0.056 1.143 -1.248 1.00 86.12 96 LEU A CA 1
ATOM 738 C C . LEU A 1 96 ? 0.793 0.425 -0.122 1.00 86.12 96 LEU A C 1
ATOM 740 O O . LEU A 1 96 ? 1.586 -0.478 -0.379 1.00 86.12 96 LEU A O 1
ATOM 744 N N . LEU A 1 97 ? 0.508 0.793 1.128 1.00 86.38 97 LEU A N 1
ATOM 745 C CA . LEU A 1 97 ? 1.163 0.229 2.300 1.00 86.38 97 LEU A CA 1
ATOM 746 C C . LEU A 1 97 ? 0.970 -1.290 2.378 1.00 86.38 97 LEU A C 1
ATOM 748 O O . LEU A 1 97 ? 1.914 -2.016 2.687 1.00 86.38 97 LEU A O 1
ATOM 752 N N . THR A 1 98 ? -0.222 -1.784 2.052 1.00 87.44 98 THR A N 1
ATOM 753 C CA . THR A 1 98 ? -0.545 -3.217 2.032 1.00 87.44 98 THR A CA 1
ATOM 754 C C . THR A 1 98 ? 0.223 -3.944 0.931 1.00 87.44 98 THR A C 1
ATOM 756 O O . THR A 1 98 ? 0.872 -4.951 1.213 1.00 87.44 98 THR A O 1
ATOM 759 N N . ASN A 1 99 ? 0.228 -3.409 -0.294 1.00 86.81 99 ASN A N 1
ATOM 760 C CA . ASN A 1 99 ? 0.975 -3.988 -1.417 1.00 86.81 99 ASN A CA 1
ATOM 761 C C . ASN A 1 99 ? 2.481 -4.037 -1.128 1.00 86.81 99 ASN A C 1
ATOM 763 O O . ASN A 1 99 ? 3.119 -5.078 -1.289 1.00 86.81 99 ASN A O 1
ATOM 767 N N . LEU A 1 100 ? 3.040 -2.938 -0.615 1.00 82.75 100 LEU A N 1
ATOM 768 C CA . LEU A 1 100 ? 4.443 -2.869 -0.213 1.00 82.75 100 LEU A CA 1
ATOM 769 C C . LEU A 1 100 ? 4.746 -3.835 0.938 1.00 82.75 100 LEU A C 1
ATOM 771 O O . LEU A 1 100 ? 5.760 -4.520 0.898 1.00 82.75 100 LEU A O 1
ATOM 775 N N . SER A 1 101 ? 3.864 -3.944 1.940 1.00 85.00 101 SER A N 1
ATOM 776 C CA . SER A 1 101 ? 4.011 -4.922 3.034 1.00 85.00 101 SER A CA 1
ATOM 777 C C . SER A 1 101 ? 4.126 -6.333 2.513 1.00 85.00 101 SER A C 1
ATOM 779 O O . SER A 1 101 ? 5.019 -7.065 2.922 1.00 85.00 101 SER A O 1
ATOM 781 N N . HIS A 1 102 ? 3.206 -6.704 1.628 1.00 85.56 102 HIS A N 1
ATOM 782 C CA . HIS A 1 102 ? 3.133 -8.038 1.072 1.00 85.56 102 HIS A CA 1
ATOM 783 C C . HIS A 1 102 ? 4.403 -8.360 0.293 1.00 85.56 102 HIS A C 1
ATOM 785 O O . HIS A 1 102 ? 5.069 -9.351 0.581 1.00 85.56 102 HIS A O 1
ATOM 791 N N . PHE A 1 103 ? 4.795 -7.476 -0.622 1.00 83.38 103 PHE A N 1
ATOM 792 C CA . PHE A 1 103 ? 6.011 -7.656 -1.402 1.00 83.38 103 PHE A CA 1
ATOM 793 C C . PHE A 1 103 ? 7.247 -7.797 -0.502 1.00 83.38 103 PHE A C 1
ATOM 795 O O . PHE A 1 103 ? 7.976 -8.783 -0.582 1.00 83.38 103 PHE A O 1
ATOM 802 N N . LEU A 1 104 ? 7.458 -6.861 0.422 1.00 78.69 104 LEU A N 1
ATOM 803 C CA . LEU A 1 104 ? 8.649 -6.860 1.273 1.00 78.69 104 LEU A CA 1
ATOM 804 C C . LEU A 1 104 ? 8.688 -8.029 2.267 1.00 78.69 104 LEU A C 1
ATOM 806 O O . LEU A 1 104 ? 9.767 -8.407 2.710 1.00 78.69 104 LEU A O 1
ATOM 810 N N . TYR A 1 105 ? 7.537 -8.599 2.629 1.00 82.62 105 TYR A N 1
ATOM 811 C CA . TYR A 1 105 ? 7.473 -9.756 3.518 1.00 82.62 105 TYR A CA 1
ATOM 812 C C . TYR A 1 105 ? 7.864 -11.062 2.815 1.00 82.62 105 TYR A C 1
ATOM 814 O O . TYR A 1 105 ? 8.534 -11.906 3.412 1.00 82.62 105 TYR A O 1
ATOM 822 N N . PHE A 1 106 ? 7.446 -11.244 1.558 1.00 80.69 106 PHE A N 1
ATOM 823 C CA . PHE A 1 106 ? 7.681 -12.486 0.813 1.00 80.69 106 PHE A CA 1
ATOM 824 C C . PHE A 1 106 ? 8.992 -12.504 0.022 1.00 80.69 106 PHE A C 1
ATOM 826 O O . PHE A 1 106 ? 9.500 -13.591 -0.272 1.00 80.69 106 PHE A O 1
ATOM 833 N N . HIS A 1 107 ? 9.557 -11.339 -0.294 1.00 72.62 107 HIS A N 1
ATOM 834 C CA . HIS A 1 107 ? 10.834 -11.234 -0.990 1.00 72.62 107 HIS A CA 1
ATOM 835 C C . HIS A 1 107 ? 11.992 -11.106 0.004 1.00 72.62 107 HIS A C 1
ATOM 837 O O . HIS A 1 107 ? 12.075 -10.143 0.762 1.00 72.62 107 HIS A O 1
ATOM 843 N N . ASP A 1 108 ? 12.911 -12.075 -0.029 1.00 65.25 108 ASP A N 1
ATOM 844 C CA . ASP A 1 108 ? 14.116 -12.060 0.801 1.00 65.25 108 ASP A CA 1
ATOM 845 C C . ASP A 1 108 ? 15.062 -10.963 0.305 1.00 65.25 108 ASP A C 1
ATOM 847 O O . ASP A 1 108 ? 15.789 -11.132 -0.674 1.00 65.25 108 ASP A O 1
ATOM 851 N N . LEU A 1 109 ? 15.031 -9.808 0.964 1.00 64.94 109 LEU A N 1
ATOM 852 C CA . LEU A 1 109 ? 15.910 -8.701 0.616 1.00 64.94 109 LEU A CA 1
ATOM 853 C C . LEU A 1 109 ? 17.344 -9.021 1.060 1.00 64.94 109 LEU A C 1
ATOM 855 O O . LEU A 1 109 ? 17.534 -9.520 2.174 1.00 64.94 109 LEU A O 1
ATOM 859 N N . PRO A 1 110 ? 18.369 -8.706 0.249 1.00 59.06 110 PRO A N 1
ATOM 860 C CA . PRO A 1 110 ? 19.755 -8.902 0.647 1.00 59.06 110 PRO A CA 1
ATOM 861 C C . PRO A 1 110 ? 20.105 -8.026 1.866 1.00 59.06 110 PRO A C 1
ATOM 863 O O . PRO A 1 110 ? 20.349 -6.827 1.756 1.00 59.06 110 PRO A O 1
ATOM 866 N N . SER A 1 111 ? 20.065 -8.659 3.042 1.00 52.81 111 SER A N 1
ATOM 867 C CA . SER A 1 111 ? 20.868 -8.401 4.247 1.00 52.81 111 SER A CA 1
ATOM 868 C C . SER A 1 111 ? 21.103 -6.935 4.654 1.00 52.81 111 SER A C 1
ATOM 870 O O . SER A 1 111 ? 22.229 -6.517 4.915 1.00 52.81 111 SER A O 1
ATOM 872 N N . ILE A 1 112 ? 20.021 -6.184 4.871 1.00 55.94 112 ILE A N 1
ATOM 873 C CA . ILE A 1 112 ? 20.003 -5.151 5.921 1.00 55.94 112 ILE A CA 1
ATOM 874 C C . ILE A 1 112 ? 19.187 -5.725 7.079 1.00 55.94 112 ILE A C 1
ATOM 876 O O . ILE A 1 112 ? 17.966 -5.580 7.123 1.00 55.94 112 ILE A O 1
ATOM 880 N N . SER A 1 113 ? 19.858 -6.434 7.988 1.00 59.06 113 SER A N 1
ATOM 881 C CA . SER A 1 113 ? 19.228 -7.175 9.093 1.00 59.06 113 SER A CA 1
ATOM 882 C C . SER A 1 113 ? 18.246 -6.318 9.901 1.00 59.06 113 SER A C 1
ATOM 884 O O . SER A 1 113 ? 17.128 -6.747 10.159 1.00 59.06 113 SER A O 1
ATOM 886 N N . GLN A 1 114 ? 18.609 -5.068 10.197 1.00 61.97 114 GLN A N 1
ATOM 887 C CA . GLN A 1 114 ? 17.775 -4.173 11.007 1.00 61.97 114 GLN A CA 1
ATOM 888 C C . GLN A 1 114 ? 16.481 -3.736 10.301 1.00 61.97 114 GLN A C 1
ATOM 890 O O . GLN A 1 114 ? 15.415 -3.734 10.910 1.00 61.97 114 GLN A O 1
ATOM 895 N N . SER A 1 115 ? 16.537 -3.395 9.009 1.00 67.44 115 SER A N 1
ATOM 896 C CA . SER A 1 115 ? 15.342 -2.986 8.256 1.00 67.44 115 SER A CA 1
ATOM 897 C C . SER A 1 115 ? 14.400 -4.160 8.003 1.00 67.44 115 SER A C 1
ATOM 899 O O . SER A 1 115 ? 13.186 -3.983 7.971 1.00 67.44 115 SER A O 1
ATOM 901 N N . HIS A 1 116 ? 14.946 -5.365 7.849 1.00 68.62 116 HIS A N 1
ATOM 902 C CA . HIS A 1 116 ? 14.156 -6.557 7.575 1.00 68.62 116 HIS A CA 1
ATOM 903 C C . HIS A 1 116 ? 13.330 -7.008 8.788 1.00 68.62 116 HIS A C 1
ATOM 905 O O . HIS A 1 116 ? 12.156 -7.349 8.637 1.00 68.62 116 HIS A O 1
ATOM 911 N N . ASP A 1 117 ? 13.894 -6.925 9.995 1.00 75.56 117 ASP A N 1
ATOM 912 C CA . ASP A 1 117 ? 13.153 -7.208 11.227 1.00 75.56 117 ASP A CA 1
ATOM 913 C C . ASP A 1 117 ? 12.030 -6.184 11.445 1.00 75.56 117 ASP A C 1
ATOM 915 O O . ASP A 1 117 ? 10.901 -6.562 11.753 1.00 75.56 117 ASP A O 1
ATOM 919 N N . LEU A 1 118 ? 12.284 -4.897 11.178 1.00 77.44 118 LEU A N 1
ATOM 920 C CA . LEU A 1 118 ? 11.252 -3.853 11.217 1.00 77.44 118 LEU A CA 1
ATOM 921 C C . LEU A 1 118 ? 10.121 -4.114 10.208 1.00 77.44 118 LEU A C 1
ATOM 923 O O . LEU A 1 118 ? 8.943 -3.955 10.534 1.00 77.44 118 LEU A O 1
ATOM 927 N N . ILE A 1 119 ? 10.446 -4.557 8.990 1.00 76.19 119 ILE A N 1
ATOM 928 C CA . ILE A 1 119 ? 9.454 -4.921 7.965 1.00 76.19 119 ILE A CA 1
ATOM 929 C C . ILE A 1 119 ? 8.615 -6.119 8.423 1.00 76.19 119 ILE A C 1
ATOM 931 O O . ILE A 1 119 ? 7.387 -6.074 8.343 1.00 76.19 119 ILE A O 1
ATOM 935 N N . ARG A 1 120 ? 9.251 -7.175 8.942 1.00 80.44 120 ARG A N 1
ATOM 936 C CA . ARG A 1 120 ? 8.546 -8.374 9.420 1.00 80.44 120 ARG A CA 1
ATOM 937 C C . ARG A 1 120 ? 7.666 -8.087 10.630 1.00 80.44 120 ARG A C 1
ATOM 939 O O . ARG A 1 120 ? 6.542 -8.577 10.675 1.00 80.44 120 ARG A O 1
ATOM 946 N N . ASN A 1 121 ? 8.135 -7.257 11.556 1.00 84.69 121 ASN A N 1
ATOM 947 C CA . ASN A 1 121 ? 7.386 -6.884 12.755 1.00 84.69 121 ASN A CA 1
ATOM 948 C C . ASN A 1 121 ? 6.221 -5.932 12.442 1.00 84.69 121 ASN A C 1
ATOM 950 O O . ASN A 1 121 ? 5.191 -5.989 13.106 1.00 84.69 121 ASN A O 1
ATOM 954 N N . SER A 1 122 ? 6.346 -5.098 11.404 1.00 85.69 122 SER A N 1
ATOM 955 C CA . SER A 1 122 ? 5.272 -4.197 10.957 1.00 85.69 122 SER A CA 1
ATOM 956 C C . SER A 1 122 ? 4.230 -4.872 10.059 1.00 85.69 122 SER A C 1
ATOM 958 O O . SER A 1 122 ? 3.123 -4.356 9.919 1.00 85.69 122 SER A O 1
ATOM 960 N N . TYR A 1 123 ? 4.537 -6.026 9.456 1.00 87.81 123 TYR A N 1
ATOM 961 C CA . TYR A 1 123 ? 3.613 -6.729 8.558 1.00 87.81 123 TYR A CA 1
ATOM 962 C C . TYR A 1 123 ? 2.261 -7.088 9.214 1.00 87.81 123 TYR A C 1
ATOM 964 O O . TYR A 1 123 ? 1.225 -6.746 8.636 1.00 87.81 123 TYR A O 1
ATOM 972 N N . PRO A 1 124 ? 2.212 -7.684 10.427 1.00 88.56 124 PRO A N 1
ATOM 973 C CA . PRO A 1 124 ? 0.945 -7.949 11.110 1.00 88.56 124 PRO A CA 1
ATOM 974 C C . PRO A 1 124 ? 0.134 -6.680 11.381 1.00 88.56 124 PRO A C 1
ATOM 976 O O . PRO A 1 124 ? -1.095 -6.721 11.302 1.00 88.56 124 PRO A O 1
ATOM 979 N N . ILE A 1 125 ? 0.806 -5.559 11.663 1.00 90.19 125 ILE A N 1
ATOM 980 C CA . ILE A 1 125 ? 0.157 -4.269 11.915 1.00 90.19 125 ILE A CA 1
ATOM 981 C C . ILE A 1 125 ? -0.551 -3.801 10.650 1.00 90.19 125 ILE A C 1
ATOM 983 O O . ILE A 1 125 ? -1.759 -3.582 10.682 1.00 90.19 125 ILE A O 1
ATOM 987 N N . VAL A 1 126 ? 0.149 -3.756 9.514 1.00 89.12 126 VAL A N 1
ATOM 988 C CA . VAL A 1 126 ? -0.465 -3.344 8.242 1.00 89.12 126 VAL A CA 1
ATOM 989 C C . VAL A 1 126 ? -1.614 -4.268 7.834 1.00 89.12 126 VAL A C 1
ATOM 991 O O . VAL A 1 126 ? -2.621 -3.798 7.312 1.00 89.12 126 VAL A O 1
ATOM 994 N N . GLN A 1 127 ? -1.504 -5.573 8.092 1.00 88.94 127 GLN A N 1
ATOM 995 C CA . GLN A 1 127 ? -2.550 -6.525 7.723 1.00 88.94 127 GLN A CA 1
ATOM 996 C C . GLN A 1 127 ? -3.817 -6.389 8.588 1.00 88.94 127 GLN A C 1
ATOM 998 O O . GLN A 1 127 ? -4.928 -6.513 8.075 1.00 88.94 127 GLN A O 1
ATOM 1003 N N . ASN A 1 128 ? -3.671 -6.181 9.901 1.00 88.62 128 ASN A N 1
ATOM 1004 C CA . ASN A 1 128 ? -4.798 -6.243 10.841 1.00 88.62 128 ASN A CA 1
ATOM 1005 C C . ASN A 1 128 ? -5.362 -4.862 11.211 1.00 88.62 128 ASN A C 1
ATOM 1007 O O . ASN A 1 128 ? -6.556 -4.760 11.501 1.00 88.62 128 ASN A O 1
ATOM 1011 N N . ALA A 1 129 ? -4.555 -3.798 11.173 1.00 88.44 129 ALA A N 1
ATOM 1012 C CA . ALA A 1 129 ? -4.999 -2.449 11.522 1.00 88.44 129 ALA A CA 1
ATOM 1013 C C . ALA A 1 129 ? -6.189 -1.946 10.683 1.00 88.44 129 ALA A C 1
ATOM 1015 O O . ALA A 1 129 ? -7.090 -1.362 11.279 1.00 88.44 129 ALA A O 1
ATOM 1016 N N . PRO A 1 130 ? -6.312 -2.224 9.367 1.00 87.38 130 PR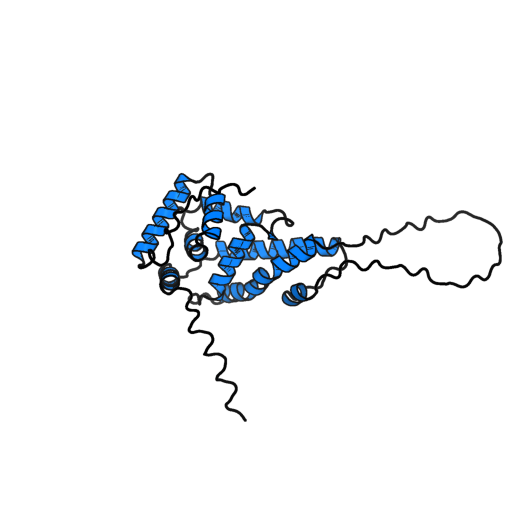O A N 1
ATOM 1017 C CA . PRO A 1 130 ? -7.490 -1.821 8.591 1.00 87.38 130 PRO A CA 1
ATOM 1018 C C . PRO A 1 130 ? -8.802 -2.392 9.126 1.00 87.38 130 PRO A C 1
ATOM 1020 O O . PRO A 1 130 ? -9.822 -1.706 9.174 1.00 87.38 130 PRO A O 1
ATOM 1023 N N . ILE A 1 131 ? -8.769 -3.651 9.568 1.00 88.12 131 ILE A N 1
ATOM 1024 C CA . ILE A 1 131 ? -9.933 -4.338 10.132 1.00 88.12 131 ILE A CA 1
ATOM 1025 C C . ILE A 1 131 ? -10.311 -3.690 11.465 1.00 88.12 131 ILE A C 1
ATOM 1027 O O . ILE A 1 131 ? -11.493 -3.451 11.721 1.00 88.12 131 ILE A O 1
ATOM 1031 N N . VAL A 1 132 ? -9.314 -3.362 12.294 1.00 89.12 132 VAL A N 1
ATOM 1032 C CA . VAL A 1 132 ? -9.527 -2.642 13.556 1.00 89.12 132 VAL A CA 1
ATOM 1033 C C . VAL A 1 132 ? -10.104 -1.253 13.296 1.00 89.12 132 VAL A C 1
ATOM 1035 O O . VAL A 1 132 ? -11.152 -0.938 13.846 1.00 89.12 132 VAL A O 1
ATOM 1038 N N . LEU A 1 133 ? -9.504 -0.457 12.409 1.00 88.06 133 LEU A N 1
ATOM 1039 C CA . LEU A 1 133 ? -9.977 0.889 12.066 1.00 88.06 133 LEU A CA 1
ATOM 1040 C C . LEU A 1 133 ? -11.426 0.878 11.561 1.00 88.06 133 LEU A C 1
ATOM 1042 O O . LEU A 1 133 ? -12.236 1.690 12.001 1.00 88.06 133 LEU A O 1
ATOM 1046 N N . LYS A 1 134 ? -11.788 -0.088 10.708 1.00 85.81 134 LYS A N 1
ATOM 1047 C CA . LYS A 1 134 ? -13.168 -0.263 10.229 1.00 85.81 134 LYS A CA 1
ATOM 1048 C C . LYS A 1 134 ? -14.134 -0.687 11.339 1.00 85.81 134 LYS A C 1
ATOM 1050 O O . LYS A 1 134 ? -15.292 -0.271 11.358 1.00 85.81 134 LYS A O 1
ATOM 1055 N N . SER A 1 135 ? -13.667 -1.513 12.272 1.00 87.56 135 SER A N 1
ATOM 1056 C CA . SER A 1 135 ? -14.463 -1.914 13.436 1.00 87.56 135 SER A CA 1
ATOM 1057 C C . SER A 1 135 ? -14.713 -0.720 14.358 1.00 87.56 135 SER A C 1
ATOM 1059 O O . SER A 1 135 ? -15.837 -0.519 14.799 1.00 87.56 135 SER A O 1
ATOM 1061 N N . LEU A 1 136 ? -13.695 0.112 14.593 1.00 87.38 136 LEU A N 1
ATOM 1062 C CA . LEU A 1 136 ? -13.797 1.323 15.411 1.00 87.38 136 LEU A CA 1
ATOM 1063 C C . LEU A 1 136 ? -14.686 2.392 14.769 1.00 87.38 136 LEU A C 1
ATOM 1065 O O . LEU A 1 136 ? -15.452 3.040 15.475 1.00 87.38 136 LEU A O 1
ATOM 1069 N N . SER A 1 137 ? -14.631 2.564 13.444 1.00 83.19 137 SER A N 1
ATOM 1070 C CA . SER A 1 137 ? -15.439 3.573 12.744 1.00 83.19 137 SER A CA 1
ATOM 1071 C C . SER A 1 137 ? -16.933 3.244 12.697 1.00 83.19 137 SER A C 1
ATOM 1073 O O . SER A 1 137 ? -17.754 4.148 12.561 1.00 83.19 137 SER A O 1
ATOM 1075 N N . THR A 1 138 ? -17.289 1.964 12.824 1.00 82.56 138 THR A N 1
ATOM 1076 C CA . THR A 1 138 ? -18.679 1.474 12.810 1.00 82.56 138 THR A CA 1
ATOM 1077 C C . THR A 1 138 ? -19.214 1.129 14.202 1.00 82.56 138 THR A C 1
ATOM 1079 O O . THR A 1 138 ? -20.369 0.718 14.336 1.00 82.56 138 THR A O 1
ATOM 1082 N N . ALA A 1 139 ? -18.388 1.289 15.239 1.00 83.19 139 ALA A N 1
ATOM 1083 C CA . ALA A 1 139 ? -18.744 1.006 16.618 1.00 83.19 139 ALA A CA 1
ATOM 1084 C C . ALA A 1 139 ? -19.748 2.034 17.161 1.00 83.19 139 ALA A C 1
ATOM 1086 O O . ALA A 1 139 ? -19.545 3.243 17.064 1.00 83.19 139 ALA A O 1
ATOM 1087 N N . GLU A 1 140 ? -20.810 1.542 17.794 1.00 80.44 140 GLU A N 1
ATOM 1088 C CA . GLU A 1 140 ? -21.772 2.365 18.528 1.00 80.44 140 GLU A CA 1
ATOM 1089 C C . GLU A 1 140 ? -21.434 2.287 20.020 1.00 80.44 140 GLU A C 1
ATOM 1091 O O . GLU A 1 140 ? -21.612 1.241 20.653 1.00 80.44 140 GLU A O 1
ATOM 1096 N N . TYR A 1 141 ? -20.919 3.381 20.578 1.00 78.44 141 TYR A N 1
ATOM 1097 C CA . TYR A 1 141 ? -20.654 3.500 22.010 1.00 78.44 141 TYR A CA 1
ATOM 1098 C C . TYR A 1 141 ? -21.849 4.161 22.686 1.00 78.44 141 TYR A C 1
ATOM 1100 O O . TYR A 1 141 ? -22.352 5.180 22.219 1.00 78.44 141 TYR A O 1
ATOM 1108 N N . VAL A 1 142 ? -22.307 3.576 23.789 1.00 73.75 142 VAL A N 1
ATOM 1109 C CA . VAL A 1 142 ? -23.321 4.211 24.630 1.00 73.75 142 VAL A CA 1
ATOM 1110 C C . VAL A 1 142 ? -22.592 5.221 25.506 1.00 73.75 142 VAL A C 1
ATOM 1112 O O . VAL A 1 142 ? -21.798 4.826 26.358 1.00 73.75 142 VAL A O 1
ATOM 1115 N N . GLU A 1 143 ? -22.833 6.512 25.284 1.00 60.62 143 GLU A N 1
ATOM 1116 C CA . GLU A 1 143 ? -22.452 7.540 26.250 1.00 60.62 143 GLU A CA 1
ATOM 1117 C C . GLU A 1 143 ? -23.234 7.278 27.541 1.00 60.62 143 GLU A C 1
ATOM 1119 O O . GLU A 1 143 ? -24.464 7.376 27.575 1.00 60.62 143 GLU A O 1
ATOM 1124 N N . GLU A 1 144 ? -22.529 6.903 28.610 1.00 53.53 144 GLU A N 1
ATOM 1125 C CA . GLU A 1 144 ? -23.081 6.990 29.958 1.00 53.53 144 GLU A CA 1
ATOM 1126 C C . GLU A 1 144 ? -23.239 8.487 30.257 1.00 53.53 144 GLU A C 1
ATOM 1128 O O . GLU A 1 144 ? -22.338 9.136 30.783 1.00 53.53 144 GLU A O 1
ATOM 1133 N N . VAL A 1 145 ? -24.379 9.059 29.854 1.00 50.03 145 VAL A N 1
ATOM 1134 C CA . VAL A 1 145 ? -24.809 10.374 30.324 1.00 50.03 145 VAL A CA 1
ATOM 1135 C C . VAL A 1 145 ? -24.932 10.237 31.833 1.00 50.03 145 VAL A C 1
ATOM 1137 O O . VAL A 1 145 ? -25.866 9.605 32.334 1.00 50.03 145 VAL A O 1
ATOM 1140 N N . ALA A 1 146 ? -23.951 10.776 32.554 1.00 50.62 146 ALA A N 1
ATOM 1141 C CA . ALA A 1 146 ? -24.081 11.018 33.973 1.00 50.62 146 ALA A CA 1
ATOM 1142 C C . ALA A 1 146 ? -25.288 11.943 34.124 1.00 50.62 146 ALA A C 1
ATOM 1144 O O . ALA A 1 146 ? -25.219 13.124 33.795 1.00 50.62 146 ALA A O 1
ATOM 1145 N N . ILE A 1 147 ? -26.424 11.375 34.525 1.00 46.34 147 ILE A N 1
ATOM 1146 C CA . ILE A 1 147 ? -27.556 12.166 34.986 1.00 46.34 147 ILE A CA 1
ATOM 1147 C C . ILE A 1 147 ? -27.005 12.917 36.202 1.00 46.34 147 ILE A C 1
ATOM 1149 O O . ILE A 1 147 ? -26.590 12.240 37.147 1.00 46.34 147 ILE A O 1
ATOM 1153 N N . PRO A 1 148 ? -26.920 14.259 36.183 1.00 43.09 148 PRO A N 1
ATOM 1154 C CA . PRO A 1 148 ? -26.639 14.988 37.403 1.00 43.09 148 PRO A CA 1
ATOM 1155 C C . PRO A 1 148 ? -27.752 14.621 38.385 1.00 43.09 148 PRO A C 1
ATOM 1157 O O . PRO A 1 148 ? -28.934 14.850 38.123 1.00 43.09 148 PRO A 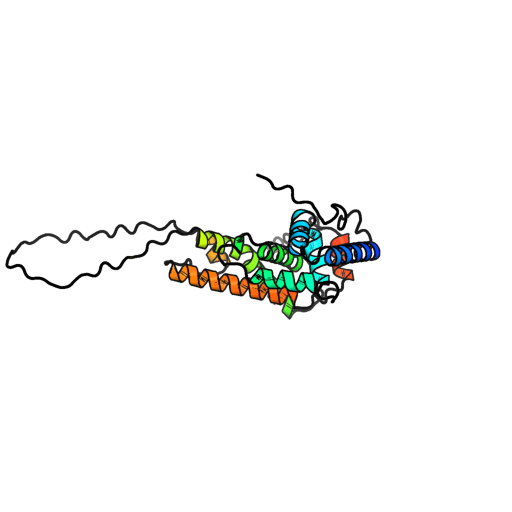O 1
ATOM 1160 N N . GLU A 1 149 ? -27.385 13.945 39.472 1.00 44.75 149 GLU A N 1
ATOM 1161 C CA . GLU A 1 149 ? -28.235 13.887 40.652 1.00 44.75 149 GLU A CA 1
ATOM 1162 C C . GLU A 1 149 ? -28.239 15.311 41.209 1.00 44.75 149 GLU A C 1
ATOM 1164 O O . GLU A 1 149 ? -27.363 15.680 41.984 1.00 44.75 149 GLU A O 1
ATOM 1169 N N . ASP A 1 150 ? -29.166 16.135 40.712 1.00 43.22 150 ASP A N 1
ATOM 1170 C CA . ASP A 1 150 ? -29.442 17.441 41.293 1.00 43.22 150 ASP A CA 1
ATOM 1171 C C . ASP A 1 150 ? -29.824 17.233 42.761 1.00 43.22 150 ASP A C 1
ATOM 1173 O O . ASP A 1 150 ? -30.745 16.478 43.101 1.00 43.22 150 ASP A O 1
ATOM 1177 N N . GLU A 1 151 ? -29.045 17.883 43.619 1.00 49.66 151 GLU A N 1
ATOM 1178 C CA . GLU A 1 151 ? -29.262 17.973 45.050 1.00 49.66 151 GLU A CA 1
ATOM 1179 C C . GLU A 1 151 ? -30.605 18.650 45.366 1.00 49.66 151 GLU A C 1
ATOM 1181 O O . GLU A 1 151 ? -30.977 19.660 44.778 1.00 49.66 151 GLU A O 1
ATOM 1186 N N . GLU A 1 152 ? -31.280 18.048 46.347 1.00 49.81 152 GLU A N 1
ATOM 1187 C CA . GLU A 1 152 ? -32.127 18.661 47.375 1.00 49.81 152 GLU A CA 1
ATOM 1188 C C . GLU A 1 152 ? -33.247 19.637 46.967 1.00 49.81 152 GLU A C 1
ATOM 1190 O O . GLU A 1 152 ? -33.025 20.813 46.721 1.00 49.81 152 GLU A O 1
ATOM 1195 N N . ASP A 1 153 ? -34.500 19.192 47.157 1.00 41.50 153 ASP A N 1
ATOM 1196 C CA . ASP A 1 153 ? -35.465 20.024 47.887 1.00 41.50 153 ASP A CA 1
ATOM 1197 C C . ASP A 1 153 ? -36.562 19.199 48.600 1.00 41.50 153 ASP A C 1
ATOM 1199 O O . ASP A 1 153 ? -37.493 18.645 48.016 1.00 41.50 153 ASP A O 1
ATOM 1203 N N . SER A 1 154 ? -36.389 19.096 49.921 1.00 46.06 154 SER A N 1
ATOM 1204 C CA . SER A 1 154 ? -37.405 19.184 50.981 1.00 46.06 154 SER A CA 1
ATOM 1205 C C . SER A 1 154 ? -38.854 18.752 50.681 1.00 46.06 154 SER A C 1
ATOM 1207 O O . SER A 1 154 ? -39.669 19.584 50.309 1.00 46.06 154 SER A O 1
ATOM 1209 N N . PHE A 1 155 ? -39.252 17.523 51.059 1.00 38.03 155 PHE A N 1
ATOM 1210 C CA . PHE A 1 155 ? -40.615 17.271 51.569 1.00 38.03 155 PHE A CA 1
ATOM 1211 C C . PHE A 1 155 ? -40.672 16.188 52.667 1.00 38.03 155 PHE A C 1
ATOM 1213 O O . PHE A 1 155 ? -40.297 15.031 52.511 1.00 38.03 155 PHE A O 1
ATOM 1220 N N . ARG A 1 156 ? -41.192 16.652 53.805 1.00 42.94 156 ARG A N 1
ATOM 1221 C CA . ARG A 1 156 ? -41.637 16.002 55.047 1.00 42.94 156 ARG A CA 1
ATOM 1222 C C . ARG A 1 156 ? -42.117 14.537 54.964 1.00 42.94 156 ARG A C 1
ATOM 1224 O O . ARG A 1 156 ? -42.998 14.194 54.188 1.00 42.94 156 ARG A O 1
ATOM 1231 N N . ASN A 1 157 ? -41.671 13.765 55.963 1.00 43.53 157 ASN A N 1
ATOM 1232 C CA . ASN A 1 157 ? -42.404 12.723 56.702 1.00 43.53 157 ASN A CA 1
ATOM 1233 C C . ASN A 1 157 ? -43.284 11.743 55.911 1.00 43.53 157 ASN A C 1
ATOM 1235 O O . ASN A 1 157 ? -44.502 11.873 55.961 1.00 43.53 157 ASN A O 1
ATOM 1239 N N . ILE A 1 158 ? -42.715 10.651 55.385 1.00 41.69 158 ILE A N 1
ATOM 1240 C CA . ILE A 1 158 ? -43.465 9.393 55.232 1.00 41.69 158 ILE A CA 1
ATOM 1241 C C . ILE A 1 158 ? -42.558 8.188 55.532 1.00 41.69 158 ILE A C 1
ATOM 1243 O O . ILE A 1 158 ? -41.597 7.889 54.828 1.00 41.69 158 ILE A O 1
ATOM 1247 N N . ARG A 1 159 ? -42.898 7.460 56.600 1.00 46.38 159 ARG A N 1
ATOM 1248 C CA . ARG A 1 159 ? -42.277 6.198 57.015 1.00 46.38 159 ARG A CA 1
ATOM 1249 C C . ARG A 1 159 ? -42.846 5.070 56.149 1.00 46.38 159 ARG A C 1
ATOM 1251 O O . ARG A 1 159 ? -43.836 4.453 56.526 1.00 46.38 159 ARG A O 1
ATOM 1258 N N . ILE A 1 160 ? -42.238 4.795 54.997 1.00 41.81 160 ILE A N 1
ATOM 1259 C CA . ILE A 1 160 ? -42.580 3.632 54.167 1.00 41.81 160 ILE A CA 1
ATOM 1260 C C . ILE A 1 160 ? -41.330 2.773 53.963 1.00 41.81 160 ILE A C 1
ATOM 1262 O O . ILE A 1 160 ? -40.364 3.166 53.316 1.00 41.81 160 ILE A O 1
ATOM 1266 N N . ARG A 1 161 ? -41.371 1.562 54.527 1.00 49.62 161 ARG A N 1
ATOM 1267 C CA . ARG A 1 161 ? -40.488 0.457 54.150 1.00 49.62 161 ARG A CA 1
ATOM 1268 C C . ARG A 1 161 ? -40.882 0.025 52.737 1.00 49.62 161 ARG A C 1
ATOM 1270 O O . ARG A 1 161 ? -41.852 -0.712 52.587 1.00 49.62 161 ARG A O 1
ATOM 1277 N N . LEU A 1 162 ? -40.145 0.469 51.722 1.00 40.84 162 LEU A N 1
ATOM 1278 C CA . LEU A 1 162 ? -40.226 -0.106 50.383 1.00 40.84 162 LEU A CA 1
ATOM 1279 C C . LEU A 1 162 ? -38.875 -0.711 50.006 1.00 40.84 162 LEU A C 1
ATOM 1281 O O . LEU A 1 162 ? -37.833 -0.065 50.011 1.00 40.84 162 LEU A O 1
ATOM 1285 N N . THR A 1 163 ? -38.938 -2.002 49.723 1.00 40.94 163 THR A N 1
ATOM 1286 C CA . THR A 1 163 ? -37.879 -2.872 49.230 1.00 40.94 163 THR A CA 1
ATOM 1287 C C . THR A 1 163 ? -37.081 -2.229 48.096 1.00 40.94 163 THR A C 1
ATOM 1289 O O . THR A 1 163 ? -37.644 -1.917 47.046 1.00 40.94 163 THR A O 1
ATOM 1292 N N . GLN A 1 164 ? -35.764 -2.114 48.285 1.00 44.72 164 GLN A N 1
ATOM 1293 C CA . GLN A 1 164 ? -34.789 -1.874 47.222 1.00 44.72 164 GLN A CA 1
ATOM 1294 C C . GLN A 1 164 ? -34.875 -3.004 46.183 1.00 44.72 164 GLN A C 1
ATOM 1296 O O . GLN A 1 164 ? -34.201 -4.027 46.285 1.00 44.72 164 GLN A O 1
ATOM 1301 N N . LYS A 1 165 ? -35.711 -2.834 45.157 1.00 44.78 165 LYS A N 1
ATOM 1302 C CA . LYS A 1 165 ? -35.524 -3.528 43.882 1.00 44.78 165 LYS A CA 1
ATOM 1303 C C . LYS A 1 165 ? -34.616 -2.645 43.046 1.00 44.78 165 LYS A C 1
ATOM 1305 O O . LYS A 1 165 ? -35.036 -1.599 42.560 1.00 44.78 165 LYS A O 1
ATOM 1310 N N . GLY A 1 166 ? -33.352 -3.060 42.968 1.00 44.78 166 GLY A N 1
ATOM 1311 C CA . GLY A 1 166 ? -32.297 -2.369 42.246 1.00 44.78 166 GLY A CA 1
ATOM 1312 C C . GLY A 1 166 ? -32.766 -1.919 40.869 1.00 44.78 166 GLY A C 1
ATOM 1313 O O . GLY A 1 166 ? -33.285 -2.720 40.086 1.00 44.78 166 GLY A O 1
ATOM 1314 N N . LYS A 1 167 ? -32.565 -0.627 40.595 1.00 44.12 167 LYS A N 1
ATOM 1315 C CA . LYS A 1 167 ? -32.558 -0.072 39.246 1.00 44.12 167 LYS A CA 1
ATOM 1316 C C . LYS A 1 167 ? -31.549 -0.900 38.450 1.00 44.12 167 LYS A C 1
ATOM 1318 O O . LYS A 1 167 ? -30.343 -0.689 38.541 1.00 44.12 167 LYS A O 1
ATOM 1323 N N . ARG A 1 168 ? -32.030 -1.915 37.726 1.00 45.31 168 ARG A N 1
ATOM 1324 C CA . ARG A 1 168 ? -31.248 -2.571 36.682 1.00 45.31 168 ARG A CA 1
ATOM 1325 C C . ARG A 1 168 ? -30.985 -1.480 35.658 1.00 45.31 168 ARG A C 1
ATOM 1327 O O . ARG A 1 168 ? -31.854 -1.194 34.840 1.00 45.31 168 ARG A O 1
ATOM 1334 N N . HIS A 1 169 ? -29.805 -0.870 35.726 1.00 42.84 169 HIS A N 1
ATOM 1335 C CA . HIS A 1 169 ? -29.211 -0.242 34.561 1.00 42.84 169 HIS A CA 1
ATOM 1336 C C . HIS A 1 169 ? -29.197 -1.319 33.483 1.00 42.84 169 HIS A C 1
ATOM 1338 O O . HIS A 1 169 ? -28.405 -2.264 33.520 1.00 42.84 169 HIS A O 1
ATOM 1344 N N . ILE A 1 170 ? -30.151 -1.228 32.561 1.00 45.41 170 ILE A N 1
ATOM 1345 C CA . ILE A 1 170 ? -30.083 -1.946 31.304 1.00 45.41 170 ILE A CA 1
ATOM 1346 C C . ILE A 1 170 ? -28.927 -1.266 30.582 1.00 45.41 170 ILE A C 1
ATOM 1348 O O . ILE A 1 170 ? -29.113 -0.278 29.882 1.00 45.41 170 ILE A O 1
ATOM 1352 N N . ARG A 1 171 ? -27.707 -1.759 30.827 1.00 48.16 171 ARG A N 1
ATOM 1353 C CA . ARG A 1 171 ? -26.582 -1.540 29.927 1.00 48.16 171 ARG A CA 1
ATOM 1354 C C . ARG A 1 171 ? -27.039 -2.106 28.594 1.00 48.16 171 ARG A C 1
ATOM 1356 O O . ARG A 1 171 ? -27.013 -3.323 28.394 1.00 48.16 171 ARG A O 1
ATOM 1363 N N . ALA A 1 172 ? -27.549 -1.233 27.731 1.00 44.62 172 ALA A N 1
ATOM 1364 C CA . ALA A 1 172 ? -27.693 -1.535 26.325 1.00 44.62 172 ALA A CA 1
ATOM 1365 C C . ALA A 1 172 ? -26.299 -1.971 25.878 1.00 44.62 172 ALA A C 1
ATOM 1367 O O . ALA A 1 172 ? -25.345 -1.198 25.939 1.00 44.62 172 ALA A O 1
ATOM 1368 N N . LYS A 1 173 ? -26.151 -3.266 25.595 1.00 48.12 173 LYS A N 1
ATOM 1369 C CA . LYS A 1 173 ? -24.884 -3.820 25.139 1.00 48.12 173 LYS A CA 1
ATOM 1370 C C . LYS A 1 173 ? -24.575 -3.092 23.838 1.00 48.12 173 LYS A C 1
ATOM 1372 O O . LYS A 1 173 ? -25.330 -3.255 22.879 1.00 48.12 173 LYS A O 1
ATOM 1377 N N . SER A 1 174 ? -23.517 -2.280 23.822 1.00 54.00 174 SER A N 1
ATOM 1378 C CA . SER A 1 174 ? -22.934 -1.811 22.568 1.00 54.00 174 SER A CA 1
ATOM 1379 C C . SER A 1 174 ? -22.760 -3.020 21.650 1.00 54.00 174 SER A C 1
ATOM 1381 O O . SER A 1 174 ? -22.562 -4.145 22.133 1.00 54.00 174 SER A O 1
ATOM 1383 N N . LYS A 1 175 ? -22.880 -2.823 20.331 1.00 62.22 175 LYS A N 1
ATOM 1384 C CA . LYS A 1 175 ? -22.500 -3.866 19.370 1.00 62.22 175 LYS A CA 1
ATOM 1385 C C . LYS A 1 175 ? -21.120 -4.361 19.779 1.00 62.22 175 LYS A C 1
ATOM 1387 O O . LYS A 1 175 ? -20.157 -3.600 19.763 1.00 62.22 175 LYS A O 1
ATOM 1392 N N . VAL A 1 176 ? -21.068 -5.613 20.225 1.00 76.00 176 VAL A N 1
ATOM 1393 C CA . VAL A 1 176 ? -19.847 -6.203 20.757 1.00 76.00 176 VAL A CA 1
ATOM 1394 C C . VAL A 1 176 ? -18.858 -6.230 19.603 1.00 76.00 176 VAL A C 1
ATOM 1396 O O . VAL A 1 176 ? -19.064 -6.962 18.635 1.00 76.00 176 VAL A O 1
ATOM 1399 N N . LEU A 1 177 ? -17.833 -5.381 19.678 1.00 83.75 177 LEU A N 1
ATOM 1400 C CA . LEU A 1 177 ? -16.741 -5.394 18.717 1.00 83.75 177 LEU A CA 1
ATOM 1401 C C . LEU A 1 177 ? -16.114 -6.784 18.721 1.00 83.75 177 LEU A C 1
ATOM 1403 O O . LEU A 1 177 ? -15.906 -7.364 19.790 1.00 83.75 177 LEU A O 1
ATOM 1407 N N . ASP A 1 178 ? -15.819 -7.319 17.536 1.00 84.75 178 ASP A N 1
ATOM 1408 C CA . ASP A 1 178 ? -15.090 -8.581 17.436 1.00 84.75 178 ASP A CA 1
ATOM 1409 C C . ASP A 1 178 ? -13.712 -8.399 18.097 1.00 84.75 178 ASP A C 1
ATOM 1411 O O . ASP A 1 178 ? -12.933 -7.559 17.642 1.00 84.75 178 ASP A O 1
ATOM 1415 N N . PRO A 1 179 ? -13.376 -9.151 19.162 1.00 87.25 179 PRO A N 1
ATOM 1416 C CA . PRO A 1 179 ? -12.094 -9.010 19.843 1.00 87.25 179 PRO A CA 1
ATOM 1417 C C . PRO A 1 179 ? -10.920 -9.588 19.042 1.00 87.25 179 PRO A C 1
ATOM 1419 O O . PRO A 1 179 ? -9.763 -9.289 19.341 1.00 87.25 179 PRO A O 1
ATOM 1422 N N . LYS A 1 180 ? -11.178 -10.434 18.038 1.00 89.62 180 LYS A N 1
ATOM 1423 C CA . LYS A 1 180 ? -10.143 -11.133 17.267 1.00 89.62 180 LYS A CA 1
ATOM 1424 C C . LYS A 1 180 ? -9.140 -10.192 16.576 1.00 89.62 180 LYS A C 1
ATOM 1426 O O . LYS A 1 180 ? -7.943 -10.397 16.788 1.00 89.62 180 LYS A O 1
ATOM 1431 N N . PRO A 1 181 ? -9.549 -9.168 15.798 1.00 86.50 181 PRO A N 1
ATOM 1432 C CA . PRO A 1 181 ? -8.601 -8.257 15.150 1.00 86.50 181 PRO A CA 1
ATOM 1433 C C . PRO A 1 181 ? -7.759 -7.449 16.151 1.00 86.50 181 PRO A C 1
ATOM 1435 O O . PRO A 1 181 ? -6.581 -7.212 15.898 1.00 86.50 181 PRO A O 1
ATOM 1438 N N . PHE A 1 182 ? -8.309 -7.108 17.321 1.00 91.38 182 PHE A N 1
ATOM 1439 C CA . PHE A 1 182 ? -7.572 -6.427 18.394 1.00 91.38 182 PHE A CA 1
ATOM 1440 C C . PHE A 1 182 ? -6.528 -7.346 19.033 1.00 91.38 182 PHE A C 1
ATOM 1442 O O . PHE A 1 182 ? -5.375 -6.955 19.220 1.00 91.38 182 PHE A O 1
ATOM 1449 N N . LYS A 1 183 ? -6.897 -8.608 19.286 1.00 91.19 183 LYS A N 1
ATOM 1450 C CA . LYS A 1 183 ? -5.984 -9.626 19.819 1.00 91.19 183 LYS A CA 1
ATOM 1451 C C . LYS A 1 183 ? -4.808 -9.894 18.879 1.00 91.19 183 LYS A C 1
ATOM 1453 O O . LYS A 1 183 ? -3.695 -10.073 19.362 1.00 91.19 183 LYS A O 1
ATOM 1458 N N . ASN A 1 184 ? -5.027 -9.882 17.563 1.00 88.69 184 ASN A N 1
ATOM 1459 C CA . ASN A 1 184 ? -3.953 -10.043 16.575 1.00 88.69 184 ASN A CA 1
ATOM 1460 C C . ASN A 1 184 ? -2.903 -8.922 16.643 1.00 88.69 184 ASN A C 1
ATOM 1462 O O . ASN A 1 184 ? -1.756 -9.148 16.269 1.00 88.69 184 ASN A O 1
ATOM 1466 N N . LEU A 1 185 ? -3.284 -7.740 17.135 1.00 89.75 185 LEU A N 1
ATOM 1467 C CA . LEU A 1 185 ? -2.383 -6.611 17.372 1.00 89.75 185 LEU A CA 1
ATOM 1468 C C . LEU A 1 185 ? -1.893 -6.523 18.825 1.00 89.75 185 LEU A C 1
ATOM 1470 O O . LEU A 1 185 ? -1.129 -5.626 19.155 1.00 89.75 185 LEU A O 1
ATOM 1474 N N . SER A 1 186 ? -2.308 -7.443 19.701 1.00 92.00 186 SER A N 1
ATOM 1475 C CA . SER A 1 186 ? -2.073 -7.363 21.152 1.00 92.00 186 SER A CA 1
ATOM 1476 C C . SER A 1 186 ? -2.632 -6.085 21.799 1.00 92.00 186 SER A C 1
ATOM 1478 O O . SER A 1 186 ? -2.086 -5.584 22.779 1.00 92.00 186 SER A O 1
ATOM 1480 N N . ILE A 1 187 ? -3.743 -5.568 21.268 1.00 92.25 187 ILE A N 1
ATOM 1481 C CA . ILE A 1 187 ? -4.419 -4.357 21.749 1.00 92.25 187 ILE A CA 1
ATOM 1482 C C . ILE A 1 187 ? -5.720 -4.750 22.460 1.00 92.25 187 ILE A C 1
ATOM 1484 O O . ILE A 1 187 ? -6.356 -5.751 22.126 1.00 92.25 187 ILE A O 1
ATOM 1488 N N . GLN A 1 188 ? -6.124 -3.967 23.460 1.00 90.44 188 GLN A N 1
ATOM 1489 C CA . GLN A 1 188 ? -7.407 -4.146 24.139 1.00 90.44 188 GLN A CA 1
ATOM 1490 C C . GLN A 1 188 ? -8.561 -3.549 23.323 1.00 90.44 188 GLN A C 1
ATOM 1492 O O . GLN A 1 188 ? -8.407 -2.529 22.653 1.00 90.44 188 GLN A O 1
ATOM 1497 N N . VAL A 1 189 ? -9.735 -4.178 23.395 1.00 90.12 189 VAL A N 1
ATOM 1498 C CA . VAL A 1 189 ? -10.950 -3.633 22.778 1.00 90.12 189 VAL A CA 1
ATOM 1499 C C . VAL A 1 189 ? -11.375 -2.395 23.575 1.00 90.12 189 VAL A C 1
ATOM 1501 O O . VAL A 1 189 ? -11.574 -2.520 24.785 1.00 90.12 189 VAL A O 1
ATOM 1504 N N . PRO A 1 190 ? -11.522 -1.219 22.941 1.00 90.81 190 PRO A N 1
ATOM 1505 C CA . PRO A 1 190 ? -11.920 -0.013 23.652 1.00 90.81 190 PRO A CA 1
ATOM 1506 C C . PRO A 1 190 ? -13.344 -0.145 24.188 1.00 90.81 190 PRO A C 1
ATOM 1508 O O . PRO A 1 190 ? -14.244 -0.647 23.509 1.00 90.81 190 PRO A O 1
ATOM 1511 N N . SER A 1 191 ? -13.538 0.332 25.411 1.00 87.62 191 SER A N 1
ATOM 1512 C CA . SER A 1 191 ? -14.809 0.293 26.133 1.00 87.62 191 SER A CA 1
ATOM 1513 C C . SER A 1 191 ? -15.629 1.576 25.970 1.00 87.62 191 SER A C 1
ATOM 1515 O O . SER A 1 191 ? -16.841 1.558 26.174 1.00 87.62 191 SER A O 1
ATOM 1517 N N . SER A 1 192 ? -14.984 2.669 25.551 1.00 86.94 192 SER A N 1
ATOM 1518 C CA . SER A 1 192 ? -15.597 3.985 25.357 1.00 86.94 192 SER A CA 1
ATOM 1519 C C . SER A 1 192 ? -15.223 4.618 24.013 1.00 86.94 192 SER A C 1
ATOM 1521 O O . SER A 1 192 ? -14.224 4.256 23.385 1.00 86.94 192 SER A O 1
ATOM 1523 N N . GLN A 1 193 ? -16.002 5.618 23.590 1.00 86.56 193 GLN A N 1
ATOM 1524 C CA . GLN A 1 193 ? -15.732 6.382 22.368 1.00 86.56 193 GLN A CA 1
ATOM 1525 C C . GLN A 1 193 ? -14.398 7.137 22.436 1.00 86.56 193 GLN A C 1
ATOM 1527 O O . GLN A 1 193 ? -13.679 7.216 21.442 1.00 86.56 193 GLN A O 1
ATOM 1532 N N . VAL A 1 194 ? -14.042 7.658 23.613 1.00 88.19 194 VAL A N 1
ATOM 1533 C CA . VAL A 1 194 ? -12.778 8.378 23.828 1.00 88.19 194 VAL A CA 1
ATOM 1534 C C . VAL A 1 194 ? -11.584 7.433 23.661 1.00 88.19 194 VAL A C 1
ATOM 1536 O O . VAL A 1 194 ? -10.624 7.764 22.964 1.00 88.19 194 VAL A O 1
ATOM 1539 N N . GLU A 1 195 ? -11.655 6.226 24.232 1.00 89.62 195 GLU A N 1
ATOM 1540 C CA . GLU A 1 195 ? -10.627 5.193 24.041 1.00 89.62 195 GLU A CA 1
ATOM 1541 C C . GLU A 1 195 ? -10.511 4.772 22.573 1.00 89.62 195 GLU A C 1
ATOM 1543 O O . GLU A 1 195 ? -9.403 4.635 22.054 1.00 89.62 195 GLU A O 1
ATOM 1548 N N . ALA A 1 196 ? -11.643 4.621 21.884 1.00 88.94 196 ALA A N 1
ATOM 1549 C CA . ALA A 1 196 ? -11.687 4.258 20.474 1.00 88.94 196 ALA A CA 1
ATOM 1550 C C . ALA A 1 196 ? -11.039 5.315 19.573 1.00 88.94 196 ALA A C 1
ATOM 1552 O O . ALA A 1 196 ? -10.254 4.977 18.685 1.00 88.94 196 ALA A O 1
ATOM 1553 N N . GLN A 1 197 ? -11.320 6.598 19.817 1.00 87.62 197 GLN A N 1
ATOM 1554 C CA . GLN A 1 197 ? -10.706 7.708 19.085 1.00 87.62 197 GLN A CA 1
ATOM 1555 C C . GLN A 1 197 ? -9.198 7.771 19.324 1.00 87.62 197 GLN A C 1
ATOM 1557 O O . GLN A 1 197 ? -8.430 7.880 18.369 1.00 87.62 197 GLN A O 1
ATOM 1562 N N . LYS A 1 198 ? -8.761 7.635 20.581 1.00 89.81 198 LYS A N 1
ATOM 1563 C CA . LYS A 1 198 ? -7.335 7.602 20.921 1.00 89.81 198 LYS A CA 1
ATOM 1564 C C . LYS A 1 198 ? -6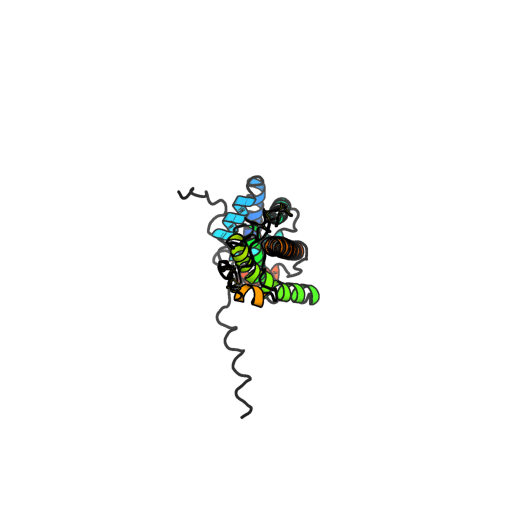.619 6.453 20.212 1.00 89.81 198 LYS A C 1
ATOM 1566 O O . LYS A 1 198 ? -5.577 6.676 19.602 1.00 89.81 198 LYS A O 1
ATOM 1571 N N . LEU A 1 199 ? -7.192 5.250 20.252 1.00 91.00 199 LEU A N 1
ATOM 1572 C CA . LEU A 1 199 ? -6.631 4.079 19.583 1.00 91.00 199 LEU A CA 1
ATOM 1573 C C . LEU A 1 199 ? -6.585 4.254 18.058 1.00 91.00 199 LEU A C 1
ATOM 1575 O O . LEU A 1 199 ? -5.605 3.875 17.423 1.00 91.00 199 LEU A O 1
ATOM 1579 N N . THR A 1 200 ? -7.621 4.861 17.476 1.00 89.50 200 THR A N 1
ATOM 1580 C CA . THR A 1 200 ? -7.672 5.176 16.042 1.00 89.50 200 THR A CA 1
ATOM 1581 C C . THR A 1 200 ? -6.490 6.057 15.641 1.00 89.50 200 THR A C 1
ATOM 1583 O O . THR A 1 200 ? -5.759 5.710 14.718 1.00 89.50 200 THR A O 1
ATOM 1586 N N . LEU A 1 201 ? -6.255 7.156 16.364 1.00 88.69 201 LEU A N 1
ATOM 1587 C CA . LEU A 1 201 ? -5.137 8.064 16.086 1.00 88.69 201 LEU A CA 1
ATOM 1588 C C . LEU A 1 201 ? -3.777 7.375 16.245 1.00 88.69 201 LEU A C 1
ATOM 1590 O O . LEU A 1 201 ? -2.900 7.564 15.407 1.00 88.69 201 LEU A O 1
ATOM 1594 N N . GLN A 1 202 ? -3.616 6.541 17.277 1.00 90.62 202 GLN A N 1
ATOM 1595 C CA . GLN A 1 202 ? -2.381 5.782 17.500 1.00 90.62 202 GLN A CA 1
ATOM 1596 C C . GLN A 1 202 ? -2.076 4.823 16.346 1.00 90.62 202 GLN A C 1
ATOM 1598 O O . GLN A 1 202 ? -0.963 4.829 15.827 1.00 90.62 202 GLN A O 1
ATOM 1603 N N . LEU A 1 203 ? -3.065 4.036 15.910 1.00 89.38 203 LEU A N 1
ATOM 1604 C CA . LEU A 1 203 ? -2.890 3.097 14.801 1.00 89.38 203 LEU A CA 1
ATOM 1605 C C . LEU A 1 203 ? -2.565 3.810 13.490 1.00 89.38 203 LEU A C 1
ATOM 1607 O O . LEU A 1 203 ? -1.752 3.321 12.713 1.00 89.38 203 LEU A O 1
ATOM 1611 N N . LEU A 1 204 ? -3.180 4.962 13.236 1.00 85.81 204 LEU A N 1
ATOM 1612 C CA . LEU A 1 204 ? -2.910 5.736 12.027 1.00 85.81 204 LEU A CA 1
ATOM 1613 C C . LEU A 1 204 ? -1.507 6.315 12.023 1.00 85.81 204 LEU A C 1
ATOM 1615 O O . LEU A 1 204 ? -0.810 6.178 11.024 1.00 85.81 204 LEU A O 1
ATOM 1619 N N . GLN A 1 205 ? -1.078 6.883 13.149 1.00 86.25 205 GLN A N 1
ATOM 1620 C CA . GLN A 1 205 ? 0.285 7.369 13.305 1.00 86.25 205 GLN A CA 1
ATOM 1621 C C . GLN A 1 205 ? 1.299 6.234 13.111 1.00 86.25 205 GLN A C 1
ATOM 1623 O O . GLN A 1 205 ? 2.341 6.421 12.491 1.00 86.25 205 GLN A O 1
ATOM 1628 N N . GLU A 1 206 ? 0.999 5.035 13.607 1.00 88.62 206 GLU A N 1
ATOM 1629 C CA . GLU A 1 206 ? 1.863 3.875 13.409 1.00 88.62 206 GLU A CA 1
ATOM 1630 C C . GLU A 1 206 ? 1.910 3.429 11.941 1.00 88.62 206 GLU A C 1
ATOM 1632 O O . GLU A 1 206 ? 2.992 3.179 11.413 1.00 88.62 206 GLU A O 1
ATOM 1637 N N . LEU A 1 207 ? 0.772 3.398 11.242 1.00 86.56 207 LEU A N 1
ATOM 1638 C CA . LEU A 1 207 ? 0.719 3.090 9.808 1.00 86.56 207 LEU A CA 1
ATOM 1639 C C . LEU A 1 207 ? 1.439 4.145 8.956 1.00 86.56 207 LEU A C 1
ATOM 1641 O O . LEU A 1 207 ? 2.133 3.776 8.009 1.00 86.56 207 LEU A O 1
ATOM 1645 N N . GLU A 1 208 ? 1.316 5.426 9.303 1.00 83.12 208 GLU A N 1
ATOM 1646 C CA . GLU A 1 208 ? 2.058 6.528 8.685 1.00 83.12 208 GLU A CA 1
ATOM 1647 C C . GLU A 1 208 ? 3.563 6.356 8.894 1.00 83.12 208 GLU A C 1
ATOM 1649 O O . GLU A 1 208 ? 4.311 6.333 7.921 1.00 83.12 208 GLU A O 1
ATOM 1654 N N . ASN A 1 209 ? 4.003 6.102 10.128 1.00 83.75 209 ASN A N 1
ATOM 1655 C CA . ASN A 1 209 ? 5.410 5.844 10.425 1.00 83.75 209 ASN A CA 1
ATOM 1656 C C . ASN A 1 209 ? 5.950 4.642 9.633 1.00 83.75 209 ASN A C 1
ATOM 1658 O O . ASN A 1 209 ? 7.067 4.687 9.119 1.00 83.75 209 ASN A O 1
ATOM 1662 N N . ILE A 1 210 ? 5.174 3.558 9.508 1.00 84.75 210 ILE A N 1
ATOM 1663 C CA . ILE A 1 210 ? 5.574 2.387 8.715 1.00 84.75 210 ILE A CA 1
ATOM 1664 C C . ILE A 1 210 ? 5.685 2.759 7.231 1.00 84.75 210 ILE A C 1
ATOM 1666 O O . ILE A 1 210 ? 6.629 2.324 6.565 1.00 84.75 210 ILE A O 1
ATOM 1670 N N . LEU A 1 211 ? 4.740 3.540 6.703 1.00 79.50 211 LEU A N 1
ATOM 1671 C CA . LEU A 1 211 ? 4.766 4.006 5.320 1.00 79.50 211 LEU A CA 1
ATOM 1672 C C . LEU A 1 211 ? 5.996 4.884 5.065 1.00 79.50 211 LEU A C 1
ATOM 1674 O O . LEU A 1 211 ? 6.756 4.596 4.142 1.00 79.50 211 LEU A O 1
ATOM 1678 N N . ASP A 1 212 ? 6.251 5.868 5.922 1.00 76.25 212 ASP A N 1
ATOM 1679 C CA . ASP A 1 212 ? 7.407 6.759 5.830 1.00 76.25 212 ASP A CA 1
ATOM 1680 C C . ASP A 1 212 ? 8.719 5.989 5.902 1.00 76.25 212 ASP A C 1
ATOM 1682 O O . ASP A 1 212 ? 9.571 6.129 5.024 1.00 76.25 212 ASP A O 1
ATOM 1686 N N . VAL A 1 213 ? 8.871 5.093 6.881 1.00 75.88 213 VAL A N 1
ATOM 1687 C CA . VAL A 1 213 ? 10.063 4.244 6.989 1.00 75.88 213 VAL A CA 1
ATOM 1688 C C . VAL A 1 213 ? 10.269 3.447 5.705 1.00 75.88 213 VAL A C 1
ATOM 1690 O O . VAL A 1 213 ? 11.401 3.330 5.244 1.00 75.88 213 VAL A O 1
ATOM 1693 N N . ARG A 1 214 ? 9.215 2.929 5.074 1.00 74.25 214 ARG A N 1
ATOM 1694 C CA . ARG A 1 214 ? 9.344 2.112 3.857 1.00 74.25 214 ARG A CA 1
ATOM 1695 C C . ARG A 1 214 ? 9.583 2.911 2.584 1.00 74.25 214 ARG A C 1
ATOM 1697 O O . ARG A 1 214 ? 10.184 2.374 1.659 1.00 74.25 214 ARG A O 1
ATOM 1704 N N . LEU A 1 215 ? 9.145 4.164 2.535 1.00 71.69 215 LEU A N 1
ATOM 1705 C CA . LEU A 1 215 ? 9.414 5.072 1.419 1.00 71.69 215 LEU A CA 1
ATOM 1706 C C . LEU A 1 215 ? 10.799 5.729 1.533 1.00 71.69 215 LEU A C 1
ATOM 1708 O O . LEU A 1 215 ? 11.445 5.996 0.520 1.00 71.69 215 LEU A O 1
ATOM 1712 N N . ILE A 1 216 ? 11.264 5.985 2.760 1.00 63.41 216 ILE A N 1
ATOM 1713 C CA . ILE A 1 216 ? 12.527 6.680 3.046 1.00 63.41 216 ILE A CA 1
ATOM 1714 C C . ILE A 1 216 ? 13.700 5.699 3.121 1.00 63.41 216 ILE A C 1
ATOM 1716 O O . ILE A 1 216 ? 14.788 5.990 2.606 1.00 63.41 216 ILE A O 1
ATOM 1720 N N . THR A 1 217 ? 13.511 4.533 3.749 1.00 63.00 217 THR A N 1
ATOM 1721 C CA . THR A 1 217 ? 14.597 3.558 3.897 1.00 63.00 217 THR A CA 1
ATOM 1722 C C . THR A 1 217 ? 14.994 3.078 2.509 1.00 63.00 217 THR A C 1
ATOM 1724 O O . THR A 1 217 ? 14.139 2.589 1.770 1.00 63.00 217 THR A O 1
ATOM 1727 N N . PRO A 1 218 ? 16.276 3.205 2.111 1.00 55.75 218 PRO A N 1
ATOM 1728 C CA . PRO A 1 218 ? 16.727 2.605 0.876 1.00 55.75 218 PRO A CA 1
ATOM 1729 C C . PRO A 1 218 ? 16.458 1.114 0.988 1.00 55.75 218 PRO A C 1
ATOM 1731 O O . PRO A 1 218 ? 17.139 0.398 1.726 1.00 55.75 218 PRO A O 1
ATOM 1734 N N . LEU A 1 219 ? 15.517 0.636 0.187 1.00 56.47 219 LEU A N 1
ATOM 1735 C CA . LEU A 1 219 ? 15.627 -0.696 -0.348 1.00 56.47 219 LEU A CA 1
ATOM 1736 C C . LEU A 1 219 ? 16.929 -0.665 -1.157 1.00 56.47 219 LEU A C 1
ATOM 1738 O O . LEU A 1 219 ? 16.908 -0.463 -2.363 1.00 56.47 219 LEU A O 1
ATOM 1742 N N . LYS A 1 220 ? 18.090 -0.882 -0.512 1.00 52.00 220 LYS A N 1
ATOM 1743 C CA . LYS A 1 220 ? 19.347 -1.262 -1.192 1.00 52.00 220 LYS A CA 1
ATOM 1744 C C . LYS A 1 220 ? 19.219 -2.671 -1.775 1.00 52.00 220 LYS A C 1
ATOM 1746 O O . LYS A 1 220 ? 20.175 -3.433 -1.834 1.00 52.00 220 LYS A O 1
ATOM 1751 N N . VAL A 1 221 ? 18.005 -3.032 -2.145 1.00 56.97 221 VAL A N 1
ATOM 1752 C CA . VAL A 1 221 ? 17.682 -4.144 -2.986 1.00 56.97 221 VAL A CA 1
ATOM 1753 C C . VAL A 1 221 ? 18.199 -3.680 -4.332 1.00 56.97 221 VAL A C 1
ATOM 1755 O O . VAL A 1 221 ? 17.690 -2.687 -4.858 1.00 56.97 221 VAL A O 1
ATOM 1758 N N . PRO A 1 222 ? 19.264 -4.299 -4.858 1.00 56.56 222 PRO A N 1
ATOM 1759 C CA . PRO A 1 222 ? 19.732 -3.959 -6.185 1.00 56.56 222 PRO A CA 1
ATOM 1760 C C . PRO A 1 222 ? 18.522 -3.970 -7.120 1.00 56.56 222 PRO A C 1
ATOM 1762 O O . PRO A 1 222 ? 17.730 -4.912 -7.069 1.00 56.56 222 PRO A O 1
ATOM 1765 N N . LEU A 1 223 ? 18.350 -2.946 -7.960 1.00 63.03 223 LEU A N 1
ATOM 1766 C CA . LEU A 1 223 ? 17.292 -2.939 -8.980 1.00 63.03 223 LEU A CA 1
ATOM 1767 C C . LEU A 1 223 ? 17.300 -4.251 -9.778 1.00 63.03 223 LEU A C 1
ATOM 1769 O O . LEU A 1 223 ? 16.252 -4.757 -10.153 1.00 63.03 223 LEU A O 1
ATOM 1773 N N . THR A 1 224 ? 18.471 -4.871 -9.941 1.00 61.12 224 THR A N 1
ATOM 1774 C CA . THR A 1 224 ? 18.632 -6.216 -10.505 1.00 61.12 224 THR A CA 1
ATOM 1775 C C . THR A 1 224 ? 17.859 -7.307 -9.750 1.00 61.12 224 THR A C 1
ATOM 1777 O O . THR A 1 224 ? 17.294 -8.183 -10.389 1.00 61.12 224 THR A O 1
ATOM 1780 N N . PHE A 1 225 ? 17.758 -7.260 -8.420 1.00 63.16 225 PHE A N 1
ATOM 1781 C CA . PHE A 1 225 ? 16.983 -8.212 -7.617 1.00 63.16 225 PHE A CA 1
ATOM 1782 C C . PHE A 1 225 ? 15.469 -7.994 -7.739 1.00 63.16 225 PHE A C 1
ATOM 1784 O O . PHE A 1 225 ? 14.719 -8.962 -7.875 1.00 63.16 225 PHE A O 1
ATOM 1791 N N . MET A 1 226 ? 15.013 -6.736 -7.743 1.00 65.69 226 MET A N 1
ATOM 1792 C CA . MET A 1 226 ? 13.605 -6.407 -8.012 1.00 65.69 226 MET A CA 1
ATOM 1793 C C . MET A 1 226 ? 13.208 -6.861 -9.420 1.00 65.69 226 MET A C 1
ATOM 1795 O O . MET A 1 226 ? 12.191 -7.526 -9.595 1.00 65.69 226 MET A O 1
ATOM 1799 N N . LYS A 1 227 ? 14.069 -6.600 -10.411 1.00 66.38 227 LYS A N 1
ATOM 1800 C CA . LYS A 1 227 ? 13.890 -7.036 -11.800 1.00 66.38 227 LYS A CA 1
ATOM 1801 C C . LYS A 1 227 ? 13.802 -8.558 -11.915 1.00 66.38 227 LYS A C 1
ATOM 1803 O O . LYS A 1 227 ? 12.882 -9.063 -12.546 1.00 66.38 227 LYS A O 1
ATOM 1808 N N . SER A 1 228 ? 14.690 -9.292 -11.246 1.00 66.56 228 SER A N 1
ATOM 1809 C CA . SER A 1 228 ? 14.645 -10.760 -11.197 1.00 66.56 228 SER A CA 1
ATOM 1810 C C . SER A 1 228 ? 13.393 -11.295 -10.500 1.00 66.56 228 SER A C 1
ATOM 1812 O O . SER A 1 228 ? 12.826 -12.287 -10.942 1.00 66.56 228 SER A O 1
ATOM 1814 N N . SER A 1 229 ? 12.929 -10.632 -9.439 1.00 65.00 229 SER A N 1
ATOM 1815 C CA . SER A 1 229 ? 11.704 -11.021 -8.728 1.00 65.00 229 SER A CA 1
ATOM 1816 C C . SER A 1 229 ? 10.454 -10.855 -9.597 1.00 65.00 229 SER A C 1
ATOM 1818 O O . SER A 1 229 ? 9.563 -11.697 -9.551 1.00 65.00 229 SER A O 1
ATOM 1820 N N . VAL A 1 230 ? 10.412 -9.809 -10.426 1.00 66.44 230 VAL A N 1
ATOM 1821 C CA . VAL A 1 230 ? 9.338 -9.590 -11.407 1.00 66.44 230 VAL A CA 1
ATOM 1822 C C . VAL A 1 230 ? 9.415 -10.606 -12.554 1.00 66.44 230 VAL A C 1
ATOM 1824 O O . VAL A 1 230 ? 8.389 -11.148 -12.955 1.00 66.44 230 VAL A O 1
ATOM 1827 N N . LEU A 1 231 ? 10.624 -10.925 -13.031 1.00 64.56 231 LEU A N 1
ATOM 1828 C CA . LEU A 1 231 ? 10.863 -11.920 -14.087 1.00 64.56 231 LEU A CA 1
ATOM 1829 C C . LEU A 1 231 ? 10.448 -13.342 -13.687 1.00 64.56 231 LEU A C 1
ATOM 1831 O O . LEU A 1 231 ? 9.975 -14.106 -14.523 1.00 64.56 231 LEU A O 1
ATOM 1835 N N . LEU A 1 232 ? 10.637 -13.708 -12.418 1.00 62.84 232 LEU A N 1
ATOM 1836 C CA . LEU A 1 232 ? 10.344 -15.053 -11.913 1.00 62.84 232 LEU A CA 1
ATOM 1837 C C . LEU A 1 232 ? 8.854 -15.277 -11.603 1.00 62.84 232 LEU A C 1
ATOM 1839 O O . LEU A 1 232 ? 8.454 -16.416 -11.356 1.00 62.84 232 LEU A O 1
ATOM 1843 N N . GLY A 1 233 ? 8.036 -14.217 -11.631 1.00 56.12 233 GLY A N 1
ATOM 1844 C CA . GLY A 1 233 ? 6.633 -14.256 -11.225 1.00 56.12 233 GLY A CA 1
ATOM 1845 C C . GLY A 1 233 ? 6.445 -14.643 -9.747 1.00 56.12 233 GLY A C 1
ATOM 1846 O O . GLY A 1 233 ? 7.403 -14.983 -9.045 1.00 56.12 233 GLY A O 1
ATOM 1847 N N . PRO A 1 234 ? 5.207 -14.607 -9.224 1.00 53.38 234 PRO A N 1
ATOM 1848 C CA . PRO A 1 234 ? 4.914 -15.190 -7.924 1.00 53.38 234 PRO A CA 1
ATOM 1849 C C . PRO A 1 234 ? 5.122 -16.704 -8.029 1.00 53.38 234 PRO A C 1
ATOM 1851 O O . PRO A 1 234 ? 4.237 -17.436 -8.463 1.00 53.38 234 PRO A O 1
ATOM 1854 N N . SER A 1 235 ? 6.310 -17.184 -7.657 1.00 46.50 235 SER A N 1
ATOM 1855 C CA . SER A 1 235 ? 6.612 -18.613 -7.548 1.00 46.50 235 SER A CA 1
ATOM 1856 C C . SER A 1 235 ? 5.832 -19.201 -6.363 1.00 46.50 235 SER A C 1
ATOM 1858 O O . SER A 1 235 ? 6.354 -19.437 -5.273 1.00 46.50 235 SER A O 1
ATOM 1860 N N . SER A 1 236 ? 4.528 -19.387 -6.558 1.00 46.75 236 SER A N 1
ATOM 1861 C CA . SER A 1 236 ? 3.604 -19.996 -5.602 1.00 46.75 236 SER A CA 1
ATOM 1862 C C . SER A 1 236 ? 3.812 -21.512 -5.476 1.00 46.75 236 SER A C 1
ATOM 1864 O O . SER A 1 236 ? 3.312 -22.121 -4.532 1.00 46.75 236 SER A O 1
ATOM 1866 N N . GLU A 1 237 ? 4.603 -22.132 -6.359 1.00 44.94 237 GLU A N 1
ATOM 1867 C CA . GLU A 1 237 ? 4.726 -23.594 -6.437 1.00 44.94 237 GLU A CA 1
ATOM 1868 C C . GLU A 1 237 ? 5.844 -24.225 -5.590 1.00 44.94 237 GLU A C 1
ATOM 1870 O O . GLU A 1 237 ? 5.870 -25.451 -5.444 1.00 44.94 237 GLU A O 1
ATOM 1875 N N . HIS A 1 238 ? 6.750 -23.456 -4.972 1.00 44.16 238 HIS A N 1
ATOM 1876 C CA . HIS A 1 238 ? 7.916 -24.058 -4.295 1.00 44.16 238 HIS A CA 1
ATOM 1877 C C . HIS A 1 238 ? 8.062 -23.828 -2.786 1.00 44.16 238 HIS A C 1
ATOM 1879 O O . HIS A 1 238 ? 8.853 -24.536 -2.162 1.00 44.16 238 HIS A O 1
ATOM 1885 N N . ARG A 1 239 ? 7.272 -22.962 -2.133 1.00 44.97 239 ARG A N 1
ATOM 1886 C CA . ARG A 1 239 ? 7.445 -22.714 -0.679 1.00 44.97 239 ARG A CA 1
ATOM 1887 C C . ARG A 1 239 ? 6.522 -23.482 0.271 1.00 44.97 239 ARG A C 1
ATOM 1889 O O . ARG A 1 239 ? 6.855 -23.582 1.447 1.00 44.97 239 ARG A O 1
ATOM 1896 N N . TYR A 1 240 ? 5.451 -24.127 -0.197 1.00 41.16 240 TYR A N 1
ATOM 1897 C CA . TYR A 1 240 ? 4.576 -24.909 0.699 1.00 41.16 240 TYR A CA 1
ATOM 1898 C C . TYR A 1 240 ? 5.058 -26.340 1.000 1.00 41.16 240 TYR A C 1
ATOM 1900 O O . TYR A 1 240 ? 4.537 -26.973 1.915 1.00 41.16 240 TYR A O 1
ATOM 1908 N N . LYS A 1 241 ? 6.072 -26.866 0.295 1.00 44.00 241 LYS A N 1
ATOM 1909 C CA . LYS A 1 241 ? 6.522 -28.260 0.492 1.00 44.00 241 LYS A CA 1
ATOM 1910 C C . LYS A 1 241 ? 7.619 -28.456 1.546 1.00 44.00 241 LYS A C 1
ATOM 1912 O O . LYS A 1 241 ? 7.826 -29.590 1.963 1.00 44.00 241 LYS A O 1
ATOM 1917 N N . SER A 1 242 ? 8.281 -27.399 2.029 1.00 39.78 242 SER A N 1
ATOM 1918 C CA . SER A 1 242 ? 9.467 -27.564 2.896 1.00 39.78 242 SER A CA 1
ATOM 1919 C C . SER A 1 242 ? 9.211 -27.447 4.410 1.00 39.78 242 SER A C 1
ATOM 1921 O O . SER A 1 242 ? 10.093 -27.758 5.202 1.00 39.78 242 SER A O 1
ATOM 1923 N N . CYS A 1 243 ? 8.007 -27.061 4.857 1.00 40.91 243 CYS A N 1
ATOM 1924 C CA . CYS A 1 243 ? 7.728 -26.876 6.295 1.00 40.91 243 CYS A CA 1
ATOM 1925 C C . CYS A 1 243 ? 7.118 -28.110 7.004 1.00 40.91 243 CYS A C 1
ATOM 1927 O O . CYS A 1 243 ? 6.939 -28.092 8.216 1.00 40.91 243 CYS A O 1
ATOM 1929 N N . ASN A 1 244 ? 6.828 -29.208 6.288 1.00 39.50 244 ASN A N 1
ATOM 1930 C CA . ASN A 1 244 ? 6.127 -30.375 6.858 1.00 39.50 244 ASN A CA 1
ATOM 1931 C C . ASN A 1 244 ? 6.949 -31.676 6.958 1.00 39.50 244 ASN A C 1
ATOM 1933 O O . ASN A 1 244 ? 6.380 -32.709 7.302 1.00 39.50 244 ASN A O 1
ATOM 1937 N N . GLN A 1 245 ? 8.266 -31.670 6.713 1.00 43.28 245 GLN A N 1
ATOM 1938 C CA . GLN A 1 245 ? 9.074 -32.905 6.810 1.00 43.28 245 GLN A CA 1
ATOM 1939 C C . GLN A 1 245 ? 9.975 -33.031 8.048 1.00 43.28 245 GLN A C 1
ATOM 1941 O O . GLN A 1 245 ? 10.547 -34.095 8.266 1.00 43.28 245 GLN A O 1
ATOM 1946 N N . SER A 1 246 ? 10.056 -32.029 8.927 1.00 46.69 246 SER A N 1
ATOM 1947 C CA . SER A 1 246 ? 10.908 -32.098 10.129 1.00 46.69 246 SER A CA 1
ATOM 1948 C C . SER A 1 246 ? 10.200 -32.577 11.407 1.00 46.69 246 SER A C 1
ATOM 1950 O O . SER A 1 246 ? 10.825 -32.598 12.462 1.00 46.69 246 SER A O 1
ATOM 1952 N N . LYS A 1 247 ? 8.932 -33.019 11.344 1.00 48.56 247 LYS A N 1
ATOM 1953 C CA . LYS A 1 247 ? 8.167 -33.460 12.535 1.00 48.56 247 LYS A CA 1
ATOM 1954 C C . LYS A 1 247 ? 7.738 -34.934 12.561 1.00 48.56 247 LYS A C 1
ATOM 1956 O O . LYS A 1 247 ? 6.912 -35.304 13.384 1.00 48.56 247 LYS A O 1
ATOM 1961 N N . LEU A 1 248 ? 8.308 -35.781 11.700 1.00 45.62 248 LEU A N 1
ATOM 1962 C CA . LEU A 1 248 ? 7.961 -37.213 11.606 1.00 45.62 248 LEU A CA 1
ATOM 1963 C C . LEU A 1 248 ? 9.161 -38.171 11.733 1.00 45.62 248 LEU A C 1
ATOM 1965 O O . LEU A 1 248 ? 9.091 -39.320 11.313 1.00 45.62 248 LEU A O 1
ATOM 1969 N N . ARG A 1 249 ? 10.266 -37.726 12.344 1.00 46.88 249 ARG A N 1
ATOM 1970 C CA . ARG A 1 249 ? 11.387 -38.601 12.737 1.00 46.88 249 ARG A CA 1
ATOM 1971 C C . ARG A 1 249 ? 11.815 -38.357 14.187 1.00 46.88 249 ARG A C 1
ATOM 1973 O O . ARG A 1 249 ? 12.961 -38.026 14.449 1.00 46.88 249 ARG A O 1
ATOM 1980 N N . SER A 1 250 ? 10.877 -38.489 15.119 1.00 55.22 250 SER A N 1
ATOM 1981 C CA . SER A 1 250 ? 11.178 -38.854 16.512 1.00 55.22 250 SER A CA 1
ATOM 1982 C C . SER A 1 250 ? 9.906 -39.374 17.194 1.00 55.22 250 SER A C 1
ATOM 1984 O O . SER A 1 250 ? 9.344 -38.726 18.076 1.00 55.22 250 SER A O 1
ATOM 1986 N N . MET A 1 251 ? 9.414 -40.517 16.728 1.00 47.44 251 MET A N 1
ATOM 1987 C CA . MET A 1 251 ? 8.627 -41.455 17.529 1.00 47.44 251 MET A CA 1
ATOM 1988 C C . MET A 1 251 ? 9.083 -42.857 17.156 1.00 47.44 251 MET A C 1
ATOM 1990 O O . MET A 1 251 ? 9.336 -43.061 15.946 1.00 47.44 251 MET A O 1
#

Organism: NCBI:txid2804962

Foldseek 3Di:
DDDPLPQLQPLCLLPLVQLQDPVSLVVSLVVLLVSCVVPLVVLVSSLVNCLPRPLLCLLLNLLCCPPPSNVSNVVVLLCQLVDDLLCNLVGSNLSSLLSNLVVLLPADQPDPVVVSVVSPVCSLLSVLVSVLSVLLSPWDADPPPPPPPDDDDDDDDDDDPDDPPDPPPPPPDTPPRDCVSCVSVVHDDDNHNVSSVVVSVVSSVSSSVSSCCSSVPNSPRPSVSSSVDSNVDPCPPPPPPPPPPPPPPDD

Sequence (251 aa):
MSIWHTQIIPDDLFSSSRLTSVAAIDAALAQFEALVNVHHQRTGILIADLLQTQQNAVPLVISCIRDDAFSLLRAHVSRLSQVDPKLFADSMALQLLTNLSHFLYFHDLPSISQSHDLIRNSYPIVQNAPIVLKSLSTAEYVEEVAIPEDEEDSFRNIRIRLTQKGKRHIRAKSKVLDPKPFKNLSIQVPSSQVEAQKLTLQLLQELENILDVRLITPLKVPLTFMKSSVLLGPSSEHRYKSCNQSKLRSM

Radius of gyration: 26.38 Å; chains: 1; bounding box: 64×62×79 Å